Protein 2J73 (pdb70)

Structure (mmCIF, N/CA/C/O backbone):
data_2J73
#
_entry.id   2J73
#
_cell.length_a   106.528
_cell.length_b   37.037
_cell.length_c   54.910
_cell.angle_alpha   90.00
_cell.angle_beta   112.01
_cell.angle_gamma   90.00
#
_symmetry.space_group_name_H-M   'C 1 2 1'
#
loop_
_entity.id
_entity.type
_entity.pdbx_description
1 polymer PULLULANASE
2 branched alpha-D-glucopyranose-(1-6)-alpha-D-glucopyranose-(1-4)-alpha-D-glucopyranose-(1-4)-alpha-D-glucopyranose
3 branched alpha-D-glucopyranose-(1-4)-alpha-D-glucopyranose-(1-4)-alpha-D-glucopyranose
4 water water
#
loop_
_atom_site.group_PDB
_atom_site.id
_atom_site.type_symbol
_atom_site.label_atom_id
_atom_site.label_alt_id
_atom_site.label_comp_id
_atom_site.label_asym_id
_atom_site.label_entity_id
_atom_site.label_seq_id
_atom_site.pdbx_PDB_ins_code
_atom_site.Cartn_x
_atom_site.Cartn_y
_atom_site.Cartn_z
_atom_site.occupancy
_atom_site.B_iso_or_equiv
_atom_site.auth_seq_id
_atom_site.auth_comp_id
_atom_site.auth_asym_id
_atom_site.auth_atom_id
_atom_site.pdbx_PDB_model_num
ATOM 1 N N . PHE A 1 1 ? 17.608 2.084 10.232 1.00 25.59 5 PHE A N 1
ATOM 2 C CA . PHE A 1 1 ? 17.287 1.508 8.915 1.00 25.42 5 PHE A CA 1
ATOM 3 C C . PHE A 1 1 ? 17.880 2.154 7.667 1.00 24.21 5 PHE A C 1
ATOM 4 O O . PHE A 1 1 ? 17.760 1.592 6.585 1.00 24.89 5 PHE A O 1
ATOM 12 N N . THR A 1 2 ? 18.509 3.316 7.801 1.00 23.37 6 THR A N 1
ATOM 13 C CA . THR A 1 2 ? 19.021 4.067 6.643 1.00 23.64 6 THR A CA 1
ATOM 14 C C . THR A 1 2 ? 20.448 4.545 6.811 1.00 22.42 6 THR A C 1
ATOM 15 O O . THR A 1 2 ? 20.912 5.369 6.071 1.00 22.99 6 THR A O 1
ATOM 19 N N . GLU A 1 3 ? 21.148 4.039 7.802 1.00 21.08 7 GLU A N 1
ATOM 20 C CA . GLU A 1 3 ? 22.532 4.426 8.016 1.00 21.20 7 GLU A CA 1
ATOM 21 C C . GLU A 1 3 ? 23.315 3.292 8.688 1.00 18.88 7 GLU A C 1
ATOM 22 O O . GLU A 1 3 ? 22.763 2.471 9.441 1.00 19.90 7 GLU A O 1
ATOM 28 N N . THR A 1 4 ? 24.598 3.254 8.337 1.00 18.30 8 THR A N 1
ATOM 29 C CA . THR A 1 4 ? 25.565 2.299 8.838 1.00 17.35 8 THR A CA 1
ATOM 30 C C . THR A 1 4 ? 26.776 3.050 9.299 1.00 17.22 8 THR A C 1
ATOM 31 O O . THR A 1 4 ? 27.280 3.932 8.612 1.00 19.02 8 THR A O 1
ATOM 35 N N . THR A 1 5 ? 27.259 2.716 10.482 1.00 16.33 9 THR A N 1
ATOM 36 C CA . THR A 1 5 ? 28.499 3.282 10.971 1.00 16.96 9 THR A CA 1
ATOM 37 C C . THR A 1 5 ? 29.489 2.171 11.309 1.00 16.79 9 THR A C 1
ATOM 38 O O . THR A 1 5 ? 29.157 1.228 12.037 1.00 17.08 9 THR A O 1
ATOM 42 N N . ILE A 1 6 ? 30.699 2.283 10.786 1.00 16.04 10 ILE A N 1
ATOM 43 C CA . ILE A 1 6 ? 31.763 1.341 11.040 1.00 16.11 10 ILE A CA 1
ATOM 44 C C . ILE A 1 6 ? 32.908 2.076 11.676 1.00 15.12 10 ILE A C 1
ATOM 45 O O . ILE A 1 6 ? 33.359 3.085 11.161 1.00 15.95 10 ILE A O 1
ATOM 50 N N . VAL A 1 7 ? 33.355 1.610 12.828 1.00 14.97 11 VAL A N 1
ATOM 51 C CA . VAL A 1 7 ? 34.549 2.115 13.463 1.00 14.11 11 VAL A CA 1
ATOM 52 C C . VAL A 1 7 ? 35.728 1.183 13.127 1.00 14.93 11 VAL A C 1
ATOM 53 O O . VAL A 1 7 ? 35.703 -0.004 13.399 1.00 14.15 11 VAL A O 1
ATOM 57 N N . VAL A 1 8 ? 36.735 1.726 12.475 1.00 12.43 12 VAL A N 1
ATOM 58 C CA . VAL A 1 8 ? 37.922 0.972 12.080 1.00 13.32 12 VAL A CA 1
ATOM 59 C C . VAL A 1 8 ? 39.115 1.463 12.842 1.00 12.67 12 VAL A C 1
ATOM 60 O O . VAL A 1 8 ? 39.434 2.652 12.812 1.00 14.00 12 VAL A O 1
ATOM 64 N N . HIS A 1 9 ? 39.805 0.544 13.499 1.00 12.03 13 HIS A N 1
ATOM 65 C CA . HIS A 1 9 ? 41.064 0.780 14.204 1.00 11.89 13 HIS A CA 1
ATOM 66 C C . HIS A 1 9 ? 42.199 0.218 13.400 1.00 12.66 13 HIS A C 1
ATOM 67 O O . HIS A 1 9 ? 42.076 -0.890 12.846 1.00 13.04 13 HIS A O 1
ATOM 74 N N . TYR A 1 10 ? 43.291 0.960 13.297 1.00 13.01 14 TYR A N 1
ATOM 75 C CA . TYR A 1 10 ? 44.415 0.553 12.430 1.00 12.12 14 TYR A CA 1
ATOM 76 C C . TYR A 1 10 ? 45.728 0.774 13.182 1.00 12.70 14 TYR A C 1
ATOM 77 O O . TYR A 1 10 ? 46.002 1.875 13.607 1.00 13.43 14 TYR A O 1
ATOM 86 N N . HIS A 1 11 ? 46.554 -0.256 13.224 1.00 12.16 15 HIS A N 1
ATOM 87 C CA . HIS A 1 11 ? 47.875 -0.189 13.858 1.00 12.06 15 HIS A CA 1
ATOM 88 C C . HIS A 1 11 ? 48.991 -0.522 12.891 1.00 12.25 15 HIS A C 1
ATOM 89 O O . HIS A 1 11 ? 48.961 -1.575 12.260 1.00 12.95 15 HIS A O 1
ATOM 96 N N . ARG A 1 12 ? 49.977 0.354 12.804 1.00 12.94 16 ARG A N 1
ATOM 97 C CA . ARG A 1 12 ? 51.202 0.177 12.048 1.00 11.90 16 ARG A CA 1
ATOM 98 C C . ARG A 1 12 ? 52.358 0.047 13.009 1.00 12.41 16 ARG A C 1
ATOM 99 O O . ARG A 1 12 ? 52.428 0.798 14.006 1.00 13.39 16 ARG A O 1
ATOM 107 N N . TYR A 1 13 ? 53.328 -0.800 12.668 1.00 11.84 17 TYR A N 1
ATOM 108 C CA . TYR A 1 13 ? 54.457 -1.038 13.571 1.00 12.94 17 TYR A CA 1
ATOM 109 C C . TYR A 1 13 ? 55.331 0.189 13.803 1.00 12.60 17 TYR A C 1
ATOM 110 O O . TYR A 1 13 ? 55.869 0.364 14.895 1.00 13.91 17 TYR A O 1
ATOM 119 N N . ASP A 1 14 ? 55.453 1.040 12.780 1.00 12.63 18 ASP A N 1
ATOM 120 C CA . ASP A 1 14 ? 56.287 2.231 12.900 1.00 13.97 18 ASP A CA 1
ATOM 121 C C . ASP A 1 14 ? 55.564 3.425 13.500 1.00 11.79 18 ASP A C 1
ATOM 122 O O . ASP A 1 14 ? 56.157 4.443 13.798 1.00 13.94 18 ASP A O 1
ATOM 127 N N . GLY A 1 15 ? 54.262 3.305 13.685 1.00 11.99 19 GLY A N 1
ATOM 128 C CA . GLY A 1 15 ? 53.439 4.388 14.192 1.00 12.61 19 GLY A CA 1
ATOM 129 C C . GLY A 1 15 ? 53.169 5.556 13.271 1.00 12.42 19 GLY A C 1
ATOM 130 O O . GLY A 1 15 ? 52.586 6.565 13.705 1.00 13.76 19 GLY A O 1
ATOM 131 N N . LYS A 1 16 ? 53.575 5.459 12.020 1.00 13.38 20 LYS A N 1
ATOM 132 C CA . LYS A 1 16 ? 53.490 6.566 11.080 1.00 12.80 20 LYS A CA 1
ATOM 133 C C . LYS A 1 16 ? 52.277 6.362 10.166 1.00 13.23 20 LYS A C 1
ATOM 134 O O . LYS A 1 16 ? 52.263 5.510 9.307 1.00 14.89 20 LYS A O 1
ATOM 140 N N . TYR A 1 17 ? 51.259 7.173 10.397 1.00 13.14 21 TYR A N 1
ATOM 141 C CA . TYR A 1 17 ? 49.990 7.010 9.717 1.00 14.30 21 TYR A CA 1
ATOM 142 C C . TYR A 1 17 ? 49.699 8.012 8.605 1.00 13.05 21 TYR A C 1
ATOM 143 O O . TYR A 1 17 ? 48.728 7.840 7.897 1.00 14.60 21 TYR A O 1
ATOM 152 N N . ASP A 1 18 ? 50.560 9.017 8.387 1.00 14.95 22 ASP A N 1
ATOM 153 C CA . ASP A 1 18 ? 50.275 10.044 7.403 0.50 12.23 22 ASP A CA 1
ATOM 154 C C . ASP A 1 18 ? 50.005 9.418 6.009 1.00 13.91 22 ASP A C 1
ATOM 155 O O . ASP A 1 18 ? 50.766 8.569 5.500 1.00 16.87 22 ASP A O 1
ATOM 160 N N . GLY A 1 19 ? 48.862 9.829 5.463 1.00 14.50 23 GLY A N 1
ATOM 161 C CA . GLY A 1 19 ? 48.409 9.424 4.161 1.00 15.37 23 GLY A CA 1
ATOM 162 C C . GLY A 1 19 ? 47.564 8.183 4.109 1.00 15.10 23 GLY A C 1
ATOM 163 O O . GLY A 1 19 ? 46.890 7.965 3.155 1.00 16.14 23 GLY A O 1
ATOM 164 N N . TRP A 1 20 ? 47.652 7.327 5.115 1.00 13.64 24 TRP A N 1
ATOM 165 C CA . TRP A 1 20 ? 46.884 6.093 5.081 1.00 13.73 24 TRP A CA 1
ATOM 166 C C . TRP A 1 20 ? 45.422 6.419 5.240 1.00 13.26 24 TRP A C 1
ATOM 167 O O . TRP A 1 20 ? 45.030 7.281 6.001 1.00 14.10 24 TRP A O 1
ATOM 178 N N . ASN A 1 21 ? 44.605 5.705 4.489 1.00 13.33 25 ASN A N 1
ATOM 179 C CA . ASN A 1 21 ? 43.161 5.929 4.472 1.00 13.55 25 ASN A CA 1
ATOM 180 C C . ASN A 1 21 ? 42.469 4.623 4.046 1.00 13.19 25 ASN A C 1
ATOM 181 O O . ASN A 1 21 ? 43.140 3.626 3.740 1.00 13.64 25 ASN A O 1
ATOM 186 N N . LEU A 1 22 ? 41.140 4.617 4.081 1.00 12.91 26 LEU A N 1
ATOM 187 C CA . LEU A 1 22 ? 40.359 3.383 3.894 1.00 13.04 26 LEU A CA 1
ATOM 188 C C . LEU A 1 22 ? 39.475 3.502 2.672 1.00 13.56 26 LEU A C 1
ATOM 189 O O . LEU A 1 22 ? 38.696 4.469 2.555 1.00 14.81 26 LEU A O 1
ATOM 194 N N . TRP A 1 23 ? 39.634 2.556 1.751 1.00 13.73 27 TRP A N 1
ATOM 195 C CA . TRP A 1 23 ? 38.762 2.440 0.582 1.00 13.53 27 TRP A CA 1
ATOM 196 C C . TRP A 1 23 ? 37.693 1.395 0.951 1.00 13.08 27 TRP A C 1
ATOM 197 O O . TRP A 1 23 ? 38.014 0.211 1.152 1.00 14.23 27 TRP A O 1
ATOM 208 N N . ILE A 1 24 ? 36.437 1.834 1.023 1.00 13.91 28 ILE A N 1
ATOM 209 C CA . ILE A 1 24 ? 35.314 1.024 1.483 1.00 13.80 28 ILE A CA 1
ATOM 210 C C . ILE A 1 24 ? 34.195 1.066 0.502 1.00 13.79 28 ILE A C 1
ATOM 211 O O . ILE A 1 24 ? 33.846 2.124 0.009 1.00 14.77 28 ILE A O 1
ATOM 216 N N . TRP A 1 25 ? 33.647 -0.091 0.156 1.00 13.78 29 TRP A N 1
ATOM 217 C CA . TRP A 1 25 ? 32.552 -0.156 -0.806 1.00 14.57 29 TRP A CA 1
ATOM 218 C C . TRP A 1 25 ? 31.409 -1.028 -0.276 1.00 14.82 29 TRP A C 1
ATOM 219 O O . TRP A 1 25 ? 31.615 -2.066 0.319 1.00 15.58 29 TRP A O 1
ATOM 230 N N . PRO A 1 26 ? 30.170 -0.609 -0.525 1.00 15.28 30 PRO A N 1
ATOM 231 C CA . PRO A 1 26 ? 29.033 -1.469 -0.233 1.00 15.15 30 PRO A CA 1
ATOM 232 C C . PRO A 1 26 ? 29.074 -2.753 -1.017 1.00 14.39 30 PRO A C 1
ATOM 233 O O . PRO A 1 26 ? 29.308 -2.706 -2.223 1.00 15.08 30 PRO A O 1
ATOM 237 N N . VAL A 1 27 ? 28.801 -3.890 -0.368 1.00 15.00 31 VAL A N 1
ATOM 238 C CA . VAL A 1 27 ? 28.699 -5.197 -1.025 1.00 15.05 31 VAL A CA 1
ATOM 239 C C . VAL A 1 27 ? 27.222 -5.607 -0.903 1.00 16.62 31 VAL A C 1
ATOM 240 O O . VAL A 1 27 ? 26.634 -6.071 -1.870 1.00 18.03 31 VAL A O 1
ATOM 244 N N . GLU A 1 28 ? 26.661 -5.616 0.315 1.00 16.38 32 GLU A N 1
ATOM 245 C CA . GLU A 1 28 ? 25.383 -6.291 0.589 1.00 17.51 32 GLU A CA 1
ATOM 246 C C . GLU A 1 28 ? 24.593 -5.339 1.490 1.00 17.30 32 GLU A C 1
ATOM 247 O O . GLU A 1 28 ? 25.157 -4.827 2.463 1.00 16.87 32 GLU A O 1
ATOM 253 N N . PRO A 1 29 ? 23.275 -5.168 1.272 1.00 17.54 33 PRO A N 1
ATOM 254 C CA . PRO A 1 29 ? 22.485 -5.889 0.261 1.00 18.74 33 PRO A CA 1
ATOM 255 C C . PRO A 1 29 ? 22.574 -5.329 -1.147 1.00 19.76 33 PRO A C 1
ATOM 256 O O . PRO A 1 29 ? 22.198 -6.018 -2.075 1.00 21.21 33 PRO A O 1
ATOM 260 N N . VAL A 1 30 ? 23.148 -4.140 -1.324 1.00 20.76 34 VAL A N 1
ATOM 261 C CA . VAL A 1 30 ? 23.251 -3.476 -2.627 1.00 22.55 34 VAL A CA 1
ATOM 262 C C . VAL A 1 30 ? 24.679 -3.014 -2.805 1.00 22.22 34 VAL A C 1
ATOM 263 O O . VAL A 1 30 ? 25.181 -2.278 -1.985 1.00 24.31 34 VAL A O 1
ATOM 267 N N . SER A 1 31 ? 25.337 -3.506 -3.849 1.00 21.05 35 SER A N 1
ATOM 268 C CA . SER A 1 31 ? 26.745 -3.216 -4.106 1.00 21.76 35 SER A CA 1
ATOM 269 C C . SER A 1 31 ? 26.906 -1.888 -4.851 1.00 21.16 35 SER A C 1
ATOM 270 O O . SER A 1 31 ? 26.051 -1.460 -5.637 1.00 22.05 35 SER A O 1
ATOM 273 N N . GLN A 1 32 ? 28.007 -1.208 -4.556 1.00 19.69 36 GLN A N 1
ATOM 274 C CA . GLN A 1 32 ? 28.298 0.082 -5.135 1.00 20.16 36 GLN A CA 1
ATOM 275 C C . GLN A 1 32 ? 29.800 0.171 -5.268 1.00 20.52 36 GLN A C 1
ATOM 276 O O . GLN A 1 32 ? 30.524 -0.546 -4.593 1.00 19.87 36 GLN A O 1
ATOM 282 N N . GLU A 1 33 ? 30.277 1.054 -6.134 1.00 21.34 37 GLU A N 1
ATOM 283 C CA . GLU A 1 33 ? 31.698 1.425 -6.132 1.00 22.32 37 GLU A CA 1
ATOM 284 C C . GLU A 1 33 ? 32.041 2.063 -4.779 1.00 21.85 37 GLU A C 1
ATOM 285 O O . GLU A 1 33 ? 31.170 2.592 -4.067 1.00 21.07 37 GLU A O 1
ATOM 291 N N . GLY A 1 34 ? 33.327 2.027 -4.465 1.00 20.07 38 GLY A N 1
ATOM 292 C CA . GLY A 1 34 ? 33.865 2.482 -3.203 1.00 19.52 38 GLY A CA 1
ATOM 293 C C . GLY A 1 34 ? 34.162 3.958 -3.206 1.00 18.69 38 GLY A C 1
ATOM 294 O O . GLY A 1 34 ? 34.002 4.667 -4.241 1.00 19.08 38 GLY A O 1
ATOM 295 N N . LYS A 1 35 ? 34.542 4.423 -2.024 1.00 18.19 39 LYS A N 1
ATOM 296 C CA . LYS A 1 35 ? 34.983 5.783 -1.765 1.00 18.70 39 LYS A CA 1
ATOM 297 C C . LYS A 1 35 ? 36.115 5.711 -0.712 1.00 17.33 39 LYS A C 1
ATOM 298 O O . LYS A 1 35 ? 36.252 4.733 0.024 1.00 17.37 39 LYS A O 1
ATOM 304 N N . ALA A 1 36 ? 36.866 6.797 -0.564 1.00 16.53 40 ALA A N 1
ATOM 305 C CA . ALA A 1 36 ? 37.907 6.905 0.449 1.00 16.13 40 ALA A CA 1
ATOM 306 C C . ALA A 1 36 ? 37.376 7.616 1.698 1.00 15.59 40 ALA A C 1
ATOM 307 O O . ALA A 1 36 ? 36.618 8.610 1.641 1.00 17.27 40 ALA A O 1
ATOM 309 N N . TYR A 1 37 ? 37.806 7.082 2.838 1.00 16.13 41 TYR A N 1
ATOM 310 C CA . TYR A 1 37 ? 37.479 7.566 4.149 1.00 15.86 41 TYR A CA 1
ATOM 311 C C . TYR A 1 37 ? 38.729 7.789 4.959 1.00 17.02 41 TYR A C 1
ATOM 312 O O . TYR A 1 37 ? 39.668 7.005 4.917 1.00 15.68 41 TYR A O 1
ATOM 321 N N . GLN A 1 38 ? 38.759 8.908 5.683 1.00 16.97 42 GLN A N 1
ATOM 322 C CA . GLN A 1 38 ? 39.935 9.296 6.438 1.00 16.68 42 GLN A CA 1
ATOM 323 C C . GLN A 1 38 ? 39.815 8.907 7.900 1.00 16.80 42 GLN A C 1
ATOM 324 O O . GLN A 1 38 ? 38.725 8.847 8.465 1.00 18.04 42 GLN A O 1
ATOM 330 N N . PHE A 1 39 ? 40.970 8.686 8.528 1.00 16.81 43 PHE A N 1
ATOM 331 C CA . PHE A 1 39 ? 41.038 8.570 9.965 1.00 17.49 43 PHE A CA 1
ATOM 332 C C . PHE A 1 39 ? 40.717 9.900 10.616 1.00 18.58 43 PHE A C 1
ATOM 333 O O . PHE A 1 39 ? 41.123 10.963 10.080 1.00 20.28 43 PHE A O 1
ATOM 341 N N . THR A 1 40 ? 39.951 9.807 11.691 1.00 18.77 44 THR A N 1
ATOM 342 C CA . THR A 1 40 ? 39.308 10.902 12.427 1.00 21.81 44 THR A CA 1
ATOM 343 C C . THR A 1 40 ? 39.861 11.016 13.865 1.00 20.57 44 THR A C 1
ATOM 344 O O . THR A 1 40 ? 39.661 12.022 14.516 1.00 22.96 44 THR A O 1
ATOM 348 N N . GLY A 1 41 ? 40.556 10.014 14.371 1.00 20.54 45 GLY A N 1
ATOM 349 C CA . GLY A 1 41 ? 40.917 9.964 15.774 1.00 20.24 45 GLY A CA 1
ATOM 350 C C . GLY A 1 41 ? 42.077 9.035 15.999 1.00 20.79 45 GLY A C 1
ATOM 351 O O . GLY A 1 41 ? 42.635 8.499 15.068 1.00 19.32 45 GLY A O 1
ATOM 352 N N . GLU A 1 42 ? 42.400 8.831 17.267 1.00 21.28 46 GLU A N 1
ATOM 353 C CA A GLU A 1 42 ? 43.568 8.072 17.691 0.50 22.18 46 GLU A CA 1
ATOM 354 C CA B GLU A 1 42 ? 43.520 7.997 17.635 0.50 22.12 46 GLU A CA 1
ATOM 355 C C . GLU A 1 42 ? 43.241 7.426 19.036 1.00 21.96 46 GLU A C 1
ATOM 356 O O . GLU A 1 42 ? 42.396 7.940 19.822 1.00 24.53 46 GLU A O 1
ATOM 367 N N . ASP A 1 43 ? 43.871 6.312 19.326 1.00 19.76 47 ASP A N 1
ATOM 368 C CA . ASP A 1 43 ? 43.794 5.717 20.653 1.00 18.70 47 ASP A CA 1
ATOM 369 C C . ASP A 1 43 ? 45.096 4.969 20.870 1.00 18.82 47 ASP A C 1
ATOM 370 O O . ASP A 1 43 ? 46.028 5.122 20.093 1.00 19.62 47 ASP A O 1
ATOM 375 N N . ASP A 1 44 ? 45.192 4.151 21.909 1.00 17.53 48 ASP A N 1
ATOM 376 C CA . ASP A 1 44 ? 46.446 3.510 22.175 1.00 19.68 48 ASP A CA 1
ATOM 377 C C . ASP A 1 44 ? 46.866 2.442 21.163 1.00 18.30 48 ASP A C 1
ATOM 378 O O . ASP A 1 44 ? 48.019 2.032 21.118 1.00 19.48 48 ASP A O 1
ATOM 383 N N . PHE A 1 45 ? 45.933 2.012 20.337 1.00 17.13 49 PHE A N 1
ATOM 384 C CA . PHE A 1 45 ? 46.216 1.026 19.288 1.00 16.41 49 PHE A CA 1
ATOM 385 C C . PHE A 1 45 ? 46.667 1.632 17.988 1.00 16.02 49 PHE A C 1
ATOM 386 O O . PHE A 1 45 ? 47.382 0.984 17.237 1.00 15.59 49 PHE A O 1
ATOM 394 N N . GLY A 1 46 ? 46.285 2.866 17.739 1.00 16.00 50 GLY A N 1
ATOM 395 C CA . GLY A 1 46 ? 46.623 3.527 16.491 1.00 15.80 50 GLY A CA 1
ATOM 396 C C . GLY A 1 46 ? 45.550 4.455 16.043 1.00 16.47 50 GLY A C 1
ATOM 397 O O . GLY A 1 46 ? 44.925 5.092 16.859 1.00 18.29 50 GLY A O 1
ATOM 398 N N . LYS A 1 47 ? 45.292 4.536 14.763 1.00 14.35 51 LYS A N 1
ATOM 399 C CA . LYS A 1 47 ? 44.313 5.518 14.301 1.00 15.39 51 LYS A CA 1
ATOM 400 C C . LYS A 1 47 ? 42.922 4.916 14.322 1.00 14.21 51 LYS A C 1
ATOM 401 O O . LYS A 1 47 ? 42.767 3.693 14.337 1.00 13.70 51 LYS A O 1
ATOM 407 N N . VAL A 1 48 ? 41.920 5.780 14.337 1.00 15.58 52 VAL A N 1
ATOM 408 C CA . VAL A 1 48 ? 40.520 5.411 14.345 1.00 15.48 52 VAL A CA 1
ATOM 409 C C . VAL A 1 48 ? 39.819 6.157 13.222 1.00 14.90 52 VAL A C 1
ATOM 410 O O . VAL A 1 48 ? 40.058 7.312 13.047 1.00 15.49 52 VAL A O 1
ATOM 414 N N . ALA A 1 49 ? 38.994 5.459 12.453 1.00 13.91 53 ALA A N 1
ATOM 415 C CA . ALA A 1 49 ? 38.120 6.058 11.472 1.00 14.26 53 ALA A CA 1
ATOM 416 C C . ALA A 1 49 ? 36.670 5.715 11.902 1.00 15.96 53 ALA A C 1
ATOM 417 O O . ALA A 1 49 ? 36.329 4.597 12.189 1.00 16.10 53 ALA A O 1
ATOM 419 N N . VAL A 1 50 ? 35.832 6.717 11.968 1.00 15.68 54 VAL A N 1
ATOM 420 C CA . VAL A 1 50 ? 34.382 6.559 12.068 1.00 16.47 54 VAL A CA 1
ATOM 421 C C . VAL A 1 50 ? 33.799 6.790 10.682 1.00 16.22 54 VAL A C 1
ATOM 422 O O . VAL A 1 50 ? 33.858 7.904 10.130 1.00 19.69 54 VAL A O 1
ATOM 426 N N . VAL A 1 51 ? 33.289 5.731 10.069 1.00 15.66 55 VAL A N 1
ATOM 427 C CA . VAL A 1 51 ? 32.837 5.730 8.695 1.00 16.52 55 VAL A CA 1
ATOM 428 C C . VAL A 1 51 ? 31.322 5.646 8.686 1.00 16.92 55 VAL A C 1
ATOM 429 O O . VAL A 1 51 ? 30.765 4.697 9.192 1.00 16.78 55 VAL A O 1
ATOM 433 N N . LYS A 1 52 ? 30.657 6.605 8.081 1.00 17.23 56 LYS A N 1
ATOM 434 C CA . LYS A 1 52 ? 29.212 6.638 8.078 1.00 19.51 56 LYS A CA 1
ATOM 435 C C . LYS A 1 52 ? 28.766 6.501 6.633 1.00 17.51 56 LYS A C 1
ATOM 436 O O . LYS A 1 52 ? 29.239 7.255 5.734 1.00 19.28 56 LYS A O 1
ATOM 442 N N . LEU A 1 53 ? 27.852 5.561 6.381 1.00 18.39 57 LEU A N 1
ATOM 443 C CA . LEU A 1 53 ? 27.325 5.310 5.057 1.00 18.06 57 LEU A CA 1
ATOM 444 C C . LEU A 1 53 ? 25.821 5.444 5.097 1.00 19.23 57 LEU A C 1
ATOM 445 O O . LEU A 1 53 ? 25.214 4.916 5.971 1.00 18.43 57 LEU A O 1
ATOM 450 N N . PRO A 1 54 ? 25.218 6.172 4.158 1.00 19.78 58 PRO A N 1
ATOM 451 C CA . PRO A 1 54 ? 23.792 6.482 4.212 1.00 21.09 58 PRO A CA 1
ATOM 452 C C . PRO A 1 54 ? 22.859 5.352 3.676 1.00 21.84 58 PRO A C 1
ATOM 453 O O . PRO A 1 54 ? 21.925 5.621 2.896 1.00 23.70 58 PRO A O 1
ATOM 457 N N . MET A 1 55 ? 23.151 4.100 4.058 1.00 21.36 59 MET A N 1
ATOM 458 C CA A MET A 1 55 ? 22.286 2.950 3.761 0.50 21.61 59 MET A CA 1
ATOM 459 C CA B MET A 1 55 ? 22.392 2.893 3.689 0.50 21.95 59 MET A CA 1
ATOM 460 C C . MET A 1 55 ? 22.463 1.931 4.865 1.00 20.98 59 MET A C 1
ATOM 461 O O . MET A 1 55 ? 23.397 2.012 5.673 1.00 20.20 59 MET A O 1
ATOM 470 N N . ASP A 1 56 ? 21.565 0.961 4.901 1.00 21.04 60 ASP A N 1
ATOM 471 C CA . ASP A 1 56 ? 21.633 -0.104 5.909 1.00 21.69 60 ASP A CA 1
ATOM 472 C C . ASP A 1 56 ? 22.382 -1.263 5.253 1.00 21.63 60 ASP A C 1
ATOM 473 O O . ASP A 1 56 ? 21.811 -1.956 4.386 1.00 24.55 60 ASP A O 1
ATOM 478 N N . LEU A 1 57 ? 23.634 -1.474 5.673 1.00 18.07 61 LEU A N 1
ATOM 479 C CA . LEU A 1 57 ? 24.537 -2.421 5.006 1.00 17.22 61 LEU A CA 1
ATOM 480 C C . LEU A 1 57 ? 24.822 -3.602 5.940 1.00 15.66 61 LEU A C 1
ATOM 481 O O . LEU A 1 57 ? 25.017 -3.380 7.122 1.00 17.92 61 LEU A O 1
ATOM 486 N N . THR A 1 58 ? 24.899 -4.799 5.377 1.00 15.50 62 THR A N 1
ATOM 487 C CA . THR A 1 58 ? 25.314 -5.989 6.080 1.00 16.24 62 THR A CA 1
ATOM 488 C C . THR A 1 58 ? 26.758 -6.425 5.734 1.00 15.54 62 THR A C 1
ATOM 489 O O . THR A 1 58 ? 27.348 -7.215 6.501 1.00 16.10 62 THR A O 1
ATOM 493 N N . LYS A 1 59 ? 27.318 -5.926 4.614 1.00 15.40 63 LYS A N 1
ATOM 494 C CA . LYS A 1 59 ? 28.679 -6.255 4.230 1.00 14.41 63 LYS A CA 1
ATOM 495 C C . LYS A 1 59 ? 29.257 -5.133 3.422 1.00 13.61 63 LYS A C 1
ATOM 496 O O . LYS A 1 59 ? 28.612 -4.640 2.488 1.00 13.63 63 LYS A O 1
ATOM 502 N N . VAL A 1 60 ? 30.506 -4.788 3.742 1.00 11.69 64 VAL A N 1
ATOM 503 C CA . VAL A 1 60 ? 31.284 -3.886 2.907 1.00 12.97 64 VAL A CA 1
ATOM 504 C C . VAL A 1 60 ? 32.644 -4.508 2.585 1.00 12.77 64 VAL A C 1
ATOM 505 O O . VAL A 1 60 ? 33.104 -5.407 3.323 1.00 13.41 64 VAL A O 1
ATOM 509 N N . GLY A 1 61 ? 33.255 -4.083 1.499 1.00 13.10 65 GLY A N 1
ATOM 510 C CA . GLY A 1 61 ?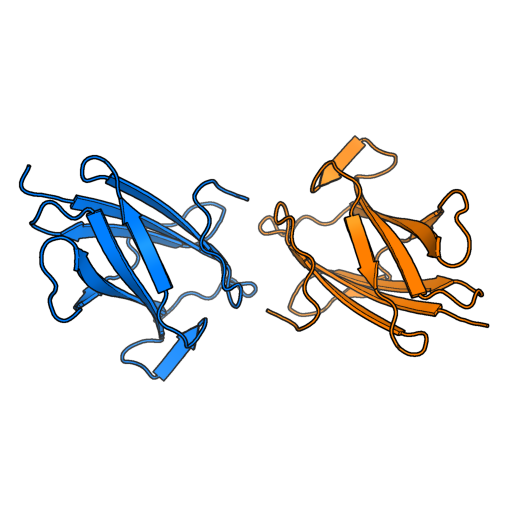 34.655 -4.326 1.229 1.00 13.47 65 GLY A CA 1
ATOM 511 C C . GLY A 1 61 ? 35.490 -3.215 1.819 1.00 12.95 65 GLY A C 1
ATOM 512 O O . GLY A 1 61 ? 35.034 -2.091 1.961 1.00 13.50 65 GLY A O 1
ATOM 513 N N . ILE A 1 62 ? 36.744 -3.533 2.113 1.00 13.18 66 ILE A N 1
ATOM 514 C CA . ILE A 1 62 ? 37.694 -2.560 2.636 1.00 11.77 66 ILE A CA 1
ATOM 515 C C . ILE A 1 62 ? 39.093 -2.904 2.135 1.00 12.51 66 ILE A C 1
ATOM 516 O O . ILE A 1 62 ? 39.518 -4.070 2.090 1.00 13.34 66 ILE A O 1
ATOM 521 N N . ILE A 1 63 ? 39.813 -1.860 1.754 1.00 13.27 67 ILE A N 1
ATOM 522 C CA . ILE A 1 63 ? 41.252 -1.939 1.534 1.00 13.32 67 ILE A CA 1
ATOM 523 C C . ILE A 1 63 ? 41.881 -0.764 2.231 1.00 12.55 67 ILE A C 1
ATOM 524 O O . ILE A 1 63 ? 41.377 0.375 2.179 1.00 14.35 67 ILE A O 1
ATOM 529 N N . VAL A 1 64 ? 42.977 -1.029 2.915 1.00 11.90 68 VAL A N 1
ATOM 530 C CA . VAL A 1 64 ? 43.795 0.014 3.522 1.00 12.30 68 VAL A CA 1
ATOM 531 C C . VAL A 1 64 ? 44.850 0.462 2.514 1.00 12.20 68 VAL A C 1
ATOM 532 O O . VAL A 1 64 ? 45.630 -0.363 1.983 1.00 13.32 68 VAL A O 1
ATOM 536 N N . ARG A 1 65 ? 44.839 1.750 2.221 1.00 12.49 69 ARG A N 1
ATOM 537 C CA . ARG A 1 65 ? 45.628 2.269 1.094 1.00 13.69 69 ARG A CA 1
ATOM 538 C C . ARG A 1 65 ? 46.365 3.509 1.526 1.00 13.98 69 ARG A C 1
ATOM 539 O O . ARG A 1 65 ? 45.944 4.236 2.411 1.00 14.01 69 ARG A O 1
ATOM 547 N N . LEU A 1 66 ? 47.467 3.766 0.829 1.00 14.50 70 LEU A N 1
ATOM 548 C CA . LEU A 1 66 ? 48.288 4.963 1.061 1.00 14.34 70 LEU A CA 1
ATOM 549 C C . LEU A 1 66 ? 47.969 5.992 -0.018 1.00 15.42 70 LEU A C 1
ATOM 550 O O . LEU A 1 66 ? 48.160 5.734 -1.190 1.00 16.69 70 LEU A O 1
ATOM 555 N N . ASN A 1 67 ? 47.409 7.101 0.420 1.00 15.35 71 ASN A N 1
ATOM 556 C CA . ASN A 1 67 ? 46.947 8.201 -0.465 1.00 16.44 71 ASN A CA 1
ATOM 557 C C . ASN A 1 67 ? 46.096 7.571 -1.589 1.00 17.24 71 ASN A C 1
ATOM 558 O O . ASN A 1 67 ? 45.275 6.709 -1.290 1.00 18.39 71 ASN A O 1
ATOM 563 N N . GLU A 1 68 ? 46.266 7.992 -2.853 1.00 17.05 72 GLU A N 1
ATOM 564 C CA . GLU A 1 68 ? 45.453 7.490 -3.951 1.00 18.53 72 GLU A CA 1
ATOM 565 C C . GLU A 1 68 ? 46.074 6.310 -4.608 1.00 18.55 72 GLU A C 1
ATOM 566 O O . GLU A 1 68 ? 46.561 6.353 -5.755 1.00 20.71 72 GLU A O 1
ATOM 572 N N . TRP A 1 69 ? 46.059 5.199 -3.884 1.00 16.85 73 TRP A N 1
ATOM 573 C CA . TRP A 1 69 ? 46.625 3.951 -4.300 1.00 16.77 73 TRP A CA 1
ATOM 574 C C . TRP A 1 69 ? 48.128 3.958 -4.532 1.00 16.69 73 TRP A C 1
ATOM 575 O O . TRP A 1 69 ? 48.626 3.195 -5.354 1.00 18.91 73 TRP A O 1
ATOM 586 N N . GLN A 1 70 ? 48.866 4.724 -3.746 1.00 16.99 74 GLN A N 1
ATOM 587 C CA . GLN A 1 70 ? 50.331 4.592 -3.827 1.00 16.69 74 GLN A CA 1
ATOM 588 C C . GLN A 1 70 ? 50.816 3.210 -3.391 1.00 17.28 74 GLN A C 1
ATOM 589 O O . GLN A 1 70 ? 51.860 2.698 -3.870 1.00 19.08 74 GLN A O 1
ATOM 595 N N . ALA A 1 71 ? 50.080 2.633 -2.444 1.00 17.12 75 ALA A N 1
ATOM 596 C CA . ALA A 1 71 ? 50.338 1.320 -1.898 1.00 16.16 75 ALA A CA 1
ATOM 597 C C . ALA A 1 71 ? 49.092 0.790 -1.248 1.00 15.59 75 ALA A C 1
ATOM 598 O O . ALA A 1 71 ? 48.203 1.549 -0.908 1.00 16.22 75 ALA A O 1
ATOM 600 N N . LYS A 1 72 ? 49.061 -0.521 -1.075 1.00 16.44 76 LYS A N 1
ATOM 601 C CA . LYS A 1 72 ? 48.026 -1.188 -0.273 1.00 15.07 76 LYS A CA 1
ATOM 602 C C . LYS A 1 72 ? 48.732 -1.879 0.891 1.00 14.44 76 LYS A C 1
ATOM 603 O O . LYS A 1 72 ? 49.803 -2.474 0.728 1.00 16.57 76 LYS A O 1
ATOM 609 N N . ASP A 1 73 ? 48.059 -1.910 2.028 1.00 14.60 77 ASP A N 1
ATOM 610 C CA . ASP A 1 73 ? 48.508 -2.661 3.190 1.00 13.52 77 ASP A CA 1
ATOM 611 C C . ASP A 1 73 ? 47.577 -3.867 3.264 1.00 14.23 77 ASP A C 1
ATOM 612 O O . ASP A 1 73 ? 46.459 -3.756 3.759 1.00 13.43 77 ASP A O 1
ATOM 617 N N . VAL A 1 74 ? 48.064 -4.986 2.720 1.00 13.79 78 VAL A N 1
ATOM 618 C CA . VAL A 1 74 ? 47.328 -6.191 2.378 1.00 14.32 78 VAL A CA 1
ATOM 619 C C . VAL A 1 74 ? 46.609 -5.904 1.076 1.00 14.92 78 VAL A C 1
ATOM 620 O O . VAL A 1 74 ? 45.653 -5.154 1.010 1.00 15.05 78 VAL A O 1
ATOM 624 N N . ALA A 1 75 ? 47.059 -6.539 0.010 1.00 15.62 79 ALA A N 1
ATOM 625 C CA . ALA A 1 75 ? 46.627 -6.163 -1.331 1.00 16.32 79 ALA A CA 1
ATOM 626 C C . ALA A 1 75 ? 45.262 -6.760 -1.758 1.00 17.71 79 ALA A C 1
ATOM 627 O O . ALA A 1 75 ? 44.558 -6.157 -2.576 1.00 21.23 79 ALA A O 1
ATOM 629 N N . LYS A 1 76 ? 44.831 -7.833 -1.144 1.00 16.68 80 LYS A N 1
ATOM 630 C CA . LYS A 1 76 ? 43.582 -8.499 -1.550 1.00 17.18 80 LYS A CA 1
ATOM 631 C C . LYS A 1 76 ? 42.390 -7.780 -0.950 1.00 16.32 80 LYS A C 1
ATOM 632 O O . LYS A 1 76 ? 42.504 -7.160 0.071 1.00 15.21 80 LYS A O 1
ATOM 638 N N . ASP A 1 77 ? 41.246 -7.898 -1.586 1.00 14.93 81 ASP A N 1
ATOM 639 C CA . ASP A 1 77 ? 40.003 -7.376 -1.068 1.00 14.86 81 ASP A CA 1
ATOM 640 C C . ASP A 1 77 ? 39.705 -8.085 0.227 1.00 14.63 81 ASP A C 1
ATOM 641 O O . ASP A 1 77 ? 39.935 -9.288 0.353 1.00 15.71 81 ASP A O 1
ATOM 646 N N . ARG A 1 78 ? 39.236 -7.325 1.221 1.00 12.86 82 ARG A N 1
ATOM 647 C CA . ARG A 1 78 ? 38.750 -7.920 2.459 1.00 13.85 82 ARG A CA 1
ATOM 648 C C . ARG A 1 78 ? 37.379 -7.313 2.738 1.00 13.60 82 ARG A C 1
ATOM 649 O O . ARG A 1 78 ? 36.934 -6.355 2.082 1.00 14.05 82 ARG A O 1
ATOM 657 N N . PHE A 1 79 ? 36.694 -7.897 3.724 1.00 13.04 83 PHE A N 1
ATOM 658 C CA . PHE A 1 79 ? 35.303 -7.576 3.991 1.00 13.66 83 PHE A CA 1
ATOM 659 C C . PHE A 1 79 ? 35.010 -7.483 5.474 1.00 13.20 83 PHE A C 1
ATOM 660 O O . PHE A 1 79 ? 35.652 -8.157 6.308 1.00 15.02 83 PHE A O 1
ATOM 668 N N . ILE A 1 80 ? 34.003 -6.683 5.790 1.00 13.01 84 ILE A N 1
ATOM 669 C CA . ILE A 1 80 ? 33.472 -6.510 7.149 1.00 13.42 84 ILE A CA 1
ATOM 670 C C . ILE A 1 80 ? 31.990 -6.840 7.133 1.00 13.11 84 ILE A C 1
ATOM 671 O O . ILE A 1 80 ? 31.261 -6.345 6.278 1.00 14.38 84 ILE A O 1
ATOM 676 N N . GLU A 1 81 ? 31.574 -7.733 8.041 1.00 14.17 85 GLU A N 1
ATOM 677 C CA . GLU A 1 81 ? 30.184 -8.145 8.207 1.00 13.51 85 GLU A CA 1
ATOM 678 C C . GLU A 1 81 ? 29.604 -7.326 9.336 1.00 16.56 85 GLU A C 1
ATOM 679 O O . GLU A 1 81 ? 30.212 -7.267 10.409 1.00 18.43 85 GLU A O 1
ATOM 685 N N . ILE A 1 82 ? 28.395 -6.797 9.127 1.00 15.44 86 ILE A N 1
ATOM 686 C CA . ILE A 1 82 ? 27.797 -5.785 9.976 1.00 16.89 86 ILE A CA 1
ATOM 687 C C . ILE A 1 82 ? 26.390 -6.227 10.404 1.00 17.73 86 ILE A C 1
ATOM 688 O O . ILE A 1 82 ? 25.592 -6.594 9.548 1.00 18.44 86 ILE A O 1
ATOM 693 N N . LYS A 1 83 ? 26.108 -6.139 11.700 1.00 21.68 87 LYS A N 1
ATOM 694 C CA . LYS A 1 83 ? 24.781 -6.373 12.296 1.00 22.60 87 LYS A CA 1
ATOM 695 C C . LYS A 1 83 ? 24.181 -5.038 12.757 1.00 21.52 87 LYS A C 1
ATOM 696 O O . LYS A 1 83 ? 24.822 -4.257 13.425 1.00 19.69 87 LYS A O 1
ATOM 702 N N . ASP A 1 84 ? 22.932 -4.780 12.379 1.00 21.77 88 ASP A N 1
ATOM 703 C CA . ASP A 1 84 ? 22.195 -3.627 12.874 1.00 22.18 88 ASP A CA 1
ATOM 704 C C . ASP A 1 84 ? 22.872 -2.281 12.616 1.00 22.08 88 ASP A C 1
ATOM 705 O O . ASP A 1 84 ? 22.793 -1.334 13.429 1.00 22.63 88 ASP A O 1
ATOM 710 N N . GLY A 1 85 ? 23.545 -2.208 11.473 1.00 20.32 89 GLY A N 1
ATOM 711 C CA . GLY A 1 85 ? 24.037 -0.952 10.987 1.00 20.03 89 GLY A CA 1
ATOM 712 C C . GLY A 1 85 ? 25.233 -0.433 11.751 1.00 19.32 89 GLY A C 1
ATOM 713 O O . GLY A 1 85 ? 25.525 0.731 11.651 1.00 18.52 89 GLY A O 1
ATOM 714 N N . LYS A 1 86 ? 25.895 -1.278 12.545 1.00 18.64 90 LYS A N 1
ATOM 715 C CA . LYS A 1 86 ? 27.067 -0.860 13.312 1.00 18.91 90 LYS A CA 1
ATOM 716 C C . LYS A 1 86 ? 28.065 -1.995 13.354 1.00 17.84 90 LYS A C 1
ATOM 717 O O . LYS A 1 86 ? 27.703 -3.169 13.574 1.00 18.52 90 LYS A O 1
ATOM 723 N N . ALA A 1 87 ? 29.336 -1.669 13.147 1.00 16.52 91 ALA A N 1
ATOM 724 C CA . ALA A 1 87 ? 30.416 -2.608 13.393 1.00 14.70 91 ALA A CA 1
ATOM 725 C C . ALA A 1 87 ? 31.664 -1.892 13.876 1.00 14.40 91 ALA A C 1
ATOM 726 O O . ALA A 1 87 ? 31.861 -0.709 13.623 1.00 15.19 91 ALA A O 1
ATOM 728 N N . GLU A 1 88 ? 32.588 -2.662 14.441 1.00 14.07 92 GLU A N 1
ATOM 729 C CA . GLU A 1 88 ? 33.856 -2.135 14.915 1.00 13.05 92 GLU A CA 1
ATOM 730 C C . GLU A 1 88 ? 34.926 -3.193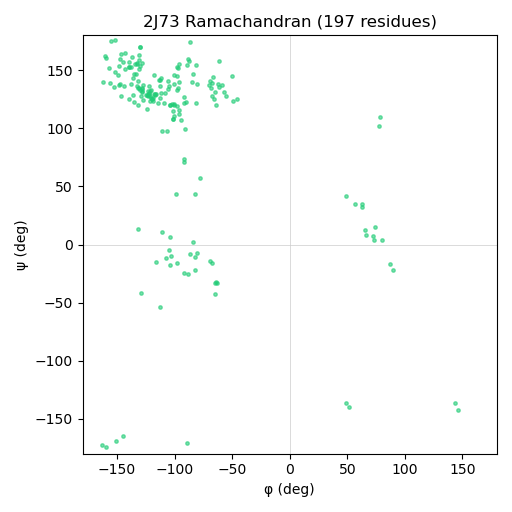 14.727 1.00 13.70 92 GLU A C 1
ATOM 731 O O . GLU A 1 88 ? 34.754 -4.320 15.189 1.00 15.03 92 GLU A O 1
ATOM 737 N N . VAL A 1 89 ? 36.028 -2.845 14.073 1.00 13.35 93 VAL A N 1
ATOM 738 C CA . VAL A 1 89 ? 37.058 -3.814 13.752 1.00 12.61 93 VAL A CA 1
ATOM 739 C C . VAL A 1 89 ? 38.418 -3.211 14.019 1.00 12.95 93 VAL A C 1
ATOM 740 O O . VAL A 1 89 ? 38.600 -1.985 14.144 1.00 12.40 93 VAL A O 1
ATOM 744 N N . TRP A 1 90 ? 39.374 -4.115 14.131 1.00 11.79 94 TRP A N 1
ATOM 745 C CA . TRP A 1 90 ? 40.783 -3.818 14.377 1.00 12.73 94 TRP A CA 1
ATOM 746 C C . TRP A 1 90 ? 41.594 -4.477 13.280 1.00 11.98 94 TRP A C 1
ATOM 747 O O . TRP A 1 90 ? 41.443 -5.688 12.968 1.00 12.54 94 TRP A O 1
ATOM 758 N N . ILE A 1 91 ? 42.445 -3.670 12.676 1.00 12.43 95 ILE A N 1
ATOM 759 C CA . ILE A 1 91 ? 43.276 -4.084 11.557 1.00 11.78 95 ILE A CA 1
ATOM 760 C C . ILE A 1 91 ? 44.735 -3.801 11.928 1.00 12.01 95 ILE A C 1
ATOM 761 O O . ILE A 1 91 ? 45.101 -2.716 12.356 1.00 12.48 95 ILE A O 1
ATOM 766 N N . LEU A 1 92 ? 45.550 -4.818 11.764 1.00 12.20 96 LEU A N 1
ATOM 767 C CA . LEU A 1 92 ? 46.989 -4.722 11.957 1.00 11.41 96 LEU A CA 1
ATOM 768 C C . LEU A 1 92 ? 47.709 -4.731 10.609 1.00 11.92 96 LEU A C 1
ATOM 769 O O . LEU A 1 92 ? 47.365 -5.484 9.703 1.00 11.44 96 LEU A O 1
ATOM 774 N N . GLN A 1 93 ? 48.737 -3.916 10.500 1.00 12.02 97 GLN A N 1
ATOM 775 C CA . GLN A 1 93 ? 49.587 -3.857 9.306 1.00 12.25 97 GLN A CA 1
ATOM 776 C C . GLN A 1 93 ? 50.050 -5.239 8.856 1.00 11.56 97 GLN A C 1
ATOM 777 O O . GLN A 1 93 ? 50.560 -6.026 9.646 1.00 12.60 97 GLN A O 1
ATOM 783 N N . GLY A 1 94 ? 49.745 -5.555 7.615 1.00 11.60 98 GLY A N 1
ATOM 784 C CA . GLY A 1 94 ? 50.235 -6.776 6.993 1.00 12.75 98 GLY A CA 1
ATOM 785 C C . GLY A 1 94 ? 49.594 -8.087 7.456 1.00 13.64 98 GLY A C 1
ATOM 786 O O . GLY A 1 94 ? 49.983 -9.193 6.998 1.00 14.16 98 GLY A O 1
ATOM 787 N N . VAL A 1 95 ? 48.596 -7.960 8.330 1.00 13.08 99 VAL A N 1
ATOM 788 C CA . VAL A 1 95 ? 47.837 -9.093 8.862 1.00 12.81 99 VAL A CA 1
ATOM 789 C C . VAL A 1 95 ? 46.518 -9.186 8.118 1.00 12.93 99 VAL A C 1
ATOM 790 O O . VAL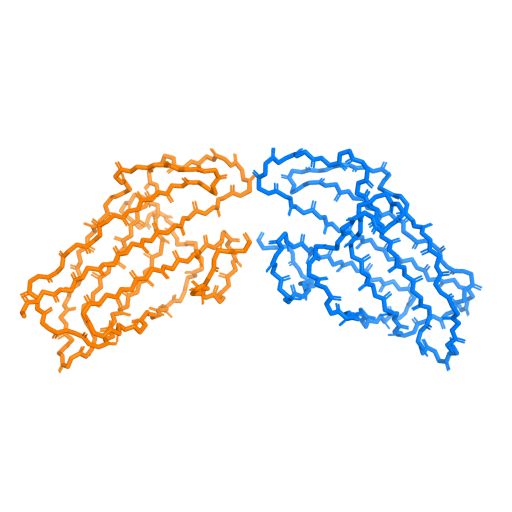 A 1 95 ? 45.724 -8.295 8.116 1.00 13.37 99 VAL A O 1
ATOM 794 N N . GLU A 1 96 ? 46.284 -10.324 7.480 1.00 13.71 100 GLU A N 1
ATOM 795 C CA A GLU A 1 96 ? 45.092 -10.489 6.642 0.50 14.24 100 GLU A CA 1
ATOM 796 C CA B GLU A 1 96 ? 45.089 -10.446 6.648 0.50 14.11 100 GLU A CA 1
ATOM 797 C C . GLU A 1 96 ? 43.794 -10.481 7.451 1.00 13.60 100 GLU A C 1
ATOM 798 O O . GLU A 1 96 ? 42.791 -9.849 7.069 1.00 14.32 100 GLU A O 1
ATOM 809 N N . GLU A 1 97 ? 43.791 -11.195 8.564 1.00 13.10 101 GLU A N 1
ATOM 810 C CA . GLU A 1 97 ? 42.565 -11.299 9.335 1.00 13.49 101 GLU A CA 1
ATOM 811 C C . GLU A 1 97 ? 42.130 -9.955 9.916 1.00 12.90 101 GLU A C 1
ATOM 812 O O . GLU A 1 97 ? 42.928 -9.213 10.462 1.00 13.37 101 GLU A O 1
ATOM 818 N N . ILE A 1 98 ? 40.862 -9.624 9.730 1.00 12.93 102 ILE A N 1
ATOM 819 C CA . ILE A 1 98 ? 40.249 -8.464 10.365 1.00 13.52 102 ILE A CA 1
ATOM 820 C C . ILE A 1 98 ? 39.621 -8.927 11.688 1.00 12.24 102 ILE A C 1
ATOM 821 O O . ILE A 1 98 ? 38.823 -9.878 11.715 1.00 13.65 102 ILE A O 1
ATOM 826 N N . PHE A 1 99 ? 39.961 -8.269 12.784 1.00 12.18 103 PHE A N 1
ATOM 827 C CA . PHE A 1 99 ? 39.481 -8.673 14.093 1.00 11.85 103 PHE A CA 1
ATOM 828 C C . PHE A 1 99 ? 38.271 -7.879 14.562 1.00 12.49 103 PHE A C 1
ATOM 829 O O . PHE A 1 99 ? 38.186 -6.668 14.340 1.00 13.09 103 PHE A O 1
ATOM 837 N N . TYR A 1 100 ? 37.382 -8.578 15.277 1.00 12.98 104 TYR A N 1
ATOM 838 C CA . TYR A 1 100 ? 36.156 -7.991 15.794 1.00 12.69 104 TYR A CA 1
ATOM 839 C C . TYR A 1 100 ? 36.207 -7.695 17.309 1.00 13.20 104 TYR A C 1
ATOM 840 O O . TYR A 1 100 ? 35.206 -7.325 17.907 1.00 13.30 104 TYR A O 1
ATOM 849 N N . GLU A 1 101 ? 37.379 -7.877 17.904 1.00 12.44 105 GLU A N 1
ATOM 850 C CA . GLU A 1 101 ? 37.640 -7.386 19.227 1.00 12.46 105 GLU A CA 1
ATOM 851 C C . GLU A 1 101 ? 39.118 -7.026 19.293 1.00 13.10 105 GLU A C 1
ATOM 852 O O . GLU A 1 101 ? 39.946 -7.522 18.503 1.00 13.35 105 GLU A O 1
ATOM 858 N N . LYS A 1 102 ? 39.428 -6.098 20.180 1.00 13.46 106 LYS A N 1
ATOM 859 C CA . LYS A 1 102 ? 40.771 -5.567 20.245 1.00 14.82 106 LYS A CA 1
ATOM 860 C C . LYS A 1 102 ? 41.787 -6.633 20.689 1.00 15.44 106 LYS A C 1
ATOM 861 O O . LYS A 1 102 ? 41.608 -7.199 21.738 1.00 15.84 106 LYS A O 1
ATOM 867 N N . PRO A 1 103 ? 42.853 -6.885 19.932 1.00 15.12 107 PRO A N 1
ATOM 868 C CA . PRO A 1 103 ? 43.902 -7.830 20.361 1.00 16.28 107 PRO A CA 1
ATOM 869 C C . PRO A 1 103 ? 44.538 -7.377 21.675 1.00 17.24 107 PRO A C 1
ATOM 870 O O . PRO A 1 103 ? 44.579 -6.163 21.886 1.00 18.43 107 PRO A O 1
ATOM 875 N N . THR B 1 2 ? 71.524 -32.096 14.411 1.00 30.07 6 THR B N 1
ATOM 876 C CA . THR B 1 2 ? 71.289 -32.147 15.895 1.00 30.74 6 THR B CA 1
ATOM 877 C C . THR B 1 2 ? 71.209 -30.740 16.523 1.00 29.80 6 THR B C 1
ATOM 878 O O . THR B 1 2 ? 71.789 -30.453 17.561 1.00 30.67 6 THR B O 1
ATOM 882 N N . GLU B 1 3 ? 70.427 -29.873 15.914 1.00 28.11 7 GLU B N 1
ATOM 883 C CA . GLU B 1 3 ? 70.377 -28.461 16.317 1.00 27.43 7 GLU B CA 1
ATOM 884 C C . GLU B 1 3 ? 69.088 -27.917 15.732 1.00 24.26 7 GLU B C 1
ATOM 885 O O . GLU B 1 3 ? 68.684 -28.306 14.653 1.00 23.66 7 GLU B O 1
ATOM 891 N N . THR B 1 4 ? 68.395 -27.083 16.500 1.00 20.47 8 THR B N 1
ATOM 892 C CA . THR B 1 4 ? 67.225 -26.365 16.030 1.00 19.35 8 THR B CA 1
ATOM 893 C C . THR B 1 4 ? 67.445 -24.906 16.374 1.00 17.91 8 THR B C 1
ATOM 894 O O . THR B 1 4 ? 67.799 -24.595 17.517 1.00 20.30 8 THR B O 1
ATOM 898 N N . THR B 1 5 ? 67.309 -24.026 15.410 1.00 16.76 9 THR B N 1
ATOM 899 C CA . THR B 1 5 ? 67.401 -22.588 15.676 1.00 16.70 9 THR B CA 1
ATOM 900 C C . THR B 1 5 ? 66.078 -21.950 15.314 1.00 16.44 9 THR B C 1
ATOM 901 O O . THR B 1 5 ? 65.610 -22.088 14.189 1.00 16.65 9 THR B O 1
ATOM 905 N N . ILE B 1 6 ? 65.503 -21.228 16.271 1.00 16.22 10 ILE B N 1
ATOM 906 C CA . ILE B 1 6 ? 64.277 -20.465 16.065 1.00 15.63 10 ILE B CA 1
ATOM 907 C C . ILE B 1 6 ? 64.512 -18.992 16.327 1.00 15.79 10 ILE B C 1
ATOM 908 O O . ILE B 1 6 ? 65.018 -18.615 17.397 1.00 17.54 10 ILE B O 1
ATOM 913 N N . VAL B 1 7 ? 64.191 -18.166 15.350 1.00 14.41 11 VAL B N 1
ATOM 914 C CA . VAL B 1 7 ? 64.206 -16.714 15.526 1.00 15.47 11 VAL B CA 1
ATOM 915 C C . VAL B 1 7 ? 62.762 -16.288 15.704 1.00 14.58 11 VAL B C 1
ATOM 916 O O . VAL B 1 7 ? 61.927 -16.505 14.838 1.00 15.51 11 VAL B O 1
ATOM 920 N N . VAL B 1 8 ? 62.489 -15.660 16.837 1.00 13.71 12 VAL B N 1
ATOM 921 C CA . VAL B 1 8 ? 61.155 -15.207 17.195 1.00 12.68 12 VAL B CA 1
ATOM 922 C C . VAL B 1 8 ? 61.171 -13.691 17.241 1.00 13.26 12 VAL B C 1
ATOM 923 O O . VAL B 1 8 ? 61.981 -13.095 17.963 1.00 15.32 12 VAL B O 1
ATOM 927 N N . HIS B 1 9 ? 60.303 -13.085 16.426 1.00 12.35 13 HIS B N 1
ATOM 928 C CA . HIS B 1 9 ? 60.039 -11.647 16.424 1.00 13.65 13 HIS B CA 1
ATOM 929 C C . HIS B 1 9 ? 58.759 -11.373 17.179 1.00 13.62 13 HIS B C 1
ATOM 930 O O . HIS B 1 9 ? 57.789 -12.060 16.955 1.00 14.26 13 HIS B O 1
ATOM 937 N N . TYR B 1 10 ? 58.718 -10.318 18.015 1.00 12.48 14 TYR B N 1
ATOM 938 C CA . TYR B 1 10 ? 57.571 -10.076 18.875 1.00 11.34 14 TYR B CA 1
ATOM 939 C C . TYR B 1 10 ? 57.275 -8.581 18.913 1.00 13.03 14 TYR B C 1
ATOM 940 O O . TYR B 1 10 ? 58.172 -7.780 19.215 1.00 13.87 14 TYR B O 1
ATOM 949 N N . HIS B 1 11 ? 56.034 -8.228 18.579 1.00 12.97 15 HIS B N 1
ATOM 950 C CA . HIS B 1 11 ? 55.546 -6.862 18.615 1.00 12.88 15 HIS B CA 1
ATOM 951 C C .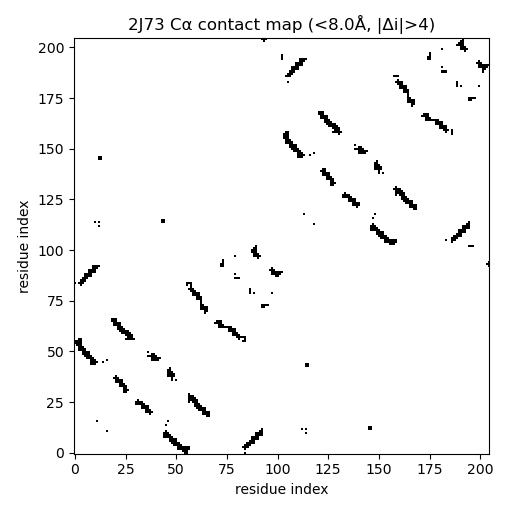 HIS B 1 11 ? 54.423 -6.694 19.596 1.00 13.03 15 HIS B C 1
ATOM 952 O O . HIS B 1 11 ? 53.437 -7.433 19.541 1.00 12.95 15 HIS B O 1
ATOM 959 N N . ARG B 1 12 ? 54.571 -5.688 20.454 1.00 13.51 16 ARG B N 1
ATOM 960 C CA . ARG B 1 12 ? 53.536 -5.252 21.359 1.00 13.69 16 ARG B CA 1
ATOM 961 C C . ARG B 1 12 ? 53.086 -3.835 20.934 1.00 14.70 16 ARG B C 1
ATOM 962 O O . ARG B 1 12 ? 53.937 -3.001 20.655 1.00 14.97 16 ARG B O 1
ATOM 970 N N . TYR B 1 13 ? 51.784 -3.562 20.916 1.00 15.65 17 TYR B N 1
ATOM 971 C CA A TYR B 1 13 ? 51.389 -2.251 20.396 0.50 16.86 17 TYR B CA 1
ATOM 972 C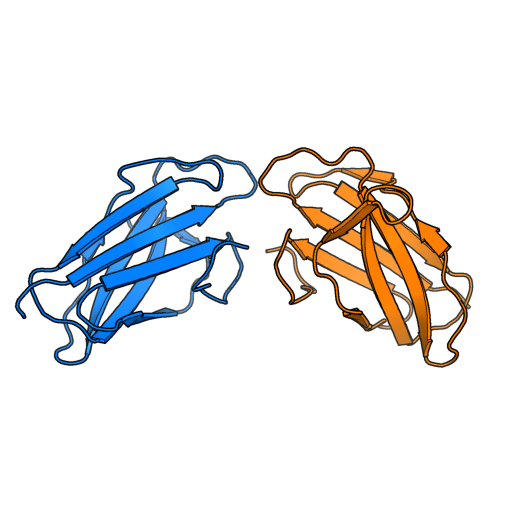 CA B TYR B 1 13 ? 51.204 -2.230 20.553 0.50 15.75 17 TYR B CA 1
ATOM 973 C C . TYR B 1 13 ? 51.660 -1.152 21.434 1.00 17.92 17 TYR B C 1
ATOM 974 O O . TYR B 1 13 ? 51.772 -0.028 21.000 1.00 17.94 17 TYR B O 1
ATOM 991 N N . ASP B 1 14 ? 51.862 -1.512 22.725 1.00 19.40 18 ASP B N 1
ATOM 992 C CA . ASP B 1 14 ? 52.273 -0.581 23.793 1.00 22.21 18 ASP B CA 1
ATOM 993 C C . ASP B 1 14 ? 53.787 -0.231 23.872 1.00 20.92 18 ASP B C 1
ATOM 994 O O . ASP B 1 14 ? 54.207 0.637 24.667 1.00 21.77 18 ASP B O 1
ATOM 999 N N . GLY B 1 15 ? 54.612 -0.917 23.068 1.00 19.18 19 GLY B N 1
ATOM 1000 C CA . GLY B 1 15 ? 56.030 -0.684 23.017 1.00 18.96 19 GLY B CA 1
ATOM 1001 C C . GLY B 1 15 ? 56.792 -1.000 24.264 1.00 17.67 19 GLY B C 1
ATOM 1002 O O . GLY B 1 15 ? 57.970 -0.652 24.313 1.00 19.64 19 GLY B O 1
ATOM 1003 N N . LYS B 1 16 ? 56.147 -1.700 25.219 1.00 17.40 20 LYS B N 1
ATOM 1004 C CA . LYS B 1 16 ? 56.670 -1.943 26.566 1.00 18.54 20 LYS B CA 1
ATOM 1005 C C . LYS B 1 16 ? 56.986 -3.443 26.663 1.00 16.37 20 LYS B C 1
ATOM 1006 O O . LYS B 1 16 ? 56.124 -4.279 26.983 1.00 18.93 20 LYS B O 1
ATOM 1012 N N . TYR B 1 17 ? 58.256 -3.752 26.452 1.00 15.07 21 TYR B N 1
ATOM 1013 C CA . TYR B 1 17 ? 58.698 -5.147 26.347 1.00 13.27 21 TYR B CA 1
ATOM 1014 C C . TYR B 1 17 ? 59.403 -5.710 27.570 1.00 13.21 21 TYR B C 1
ATOM 1015 O O . TYR B 1 17 ? 59.646 -6.901 27.627 1.00 13.65 21 TYR B O 1
ATOM 1024 N N . ASP B 1 18 ? 59.740 -4.866 28.554 1.00 14.66 22 ASP B N 1
ATOM 1025 C CA . ASP B 1 18 ? 60.496 -5.344 29.699 1.00 11.69 22 ASP B CA 1
ATOM 1026 C C . ASP B 1 18 ? 59.780 -6.489 30.401 1.00 13.86 22 ASP B C 1
ATOM 1027 O O . ASP B 1 18 ? 58.580 -6.420 30.698 1.00 15.14 22 ASP B O 1
ATOM 1032 N N . GLY B 1 19 ? 60.551 -7.533 30.650 1.00 13.41 23 GLY B N 1
ATOM 1033 C CA . GLY B 1 19 ? 60.114 -8.698 31.376 1.00 12.58 23 GLY B CA 1
ATOM 1034 C C . GLY B 1 19 ? 59.457 -9.760 30.511 1.00 12.46 23 GLY B C 1
ATOM 1035 O O . GLY B 1 19 ? 59.347 -10.895 30.949 1.00 12.80 23 GLY B O 1
ATOM 1036 N N . TRP B 1 20 ? 59.038 -9.425 29.292 1.00 12.55 24 TRP B N 1
ATOM 1037 C CA . TRP B 1 20 ? 58.477 -10.428 28.404 1.00 12.55 24 TRP B CA 1
ATOM 1038 C C . TRP B 1 20 ? 59.564 -11.378 27.928 1.00 12.13 24 TRP B C 1
ATOM 1039 O O . TRP B 1 20 ? 60.652 -10.951 27.588 1.00 12.55 24 TRP B O 1
ATOM 1050 N N . ASN B 1 21 ? 59.250 -12.668 27.909 1.00 12.42 25 ASN B N 1
ATOM 1051 C CA . ASN B 1 21 ? 60.193 -13.735 27.557 1.00 12.40 25 ASN B CA 1
ATOM 1052 C C . ASN B 1 21 ? 59.425 -14.927 26.966 1.00 12.76 25 ASN B C 1
ATOM 1053 O O . ASN B 1 21 ? 58.210 -14.901 26.904 1.00 13.06 25 ASN B O 1
ATOM 1058 N N . LEU B 1 22 ? 60.142 -15.955 26.525 1.00 12.82 26 LEU B N 1
ATOM 1059 C CA . LEU B 1 22 ? 59.513 -17.046 25.793 1.00 13.24 26 LEU B CA 1
ATOM 1060 C C . LEU B 1 22 ? 59.730 -18.348 26.516 1.00 13.60 26 LEU B C 1
ATOM 1061 O O . LEU B 1 22 ? 60.845 -18.676 26.861 1.00 14.96 26 LEU B O 1
ATOM 1066 N N . TRP B 1 23 ? 58.649 -19.048 26.795 1.00 13.69 27 TRP B N 1
ATOM 1067 C CA . TRP B 1 23 ? 58.737 -20.423 27.309 1.00 13.15 27 TRP B CA 1
ATOM 1068 C C . TRP B 1 23 ? 58.578 -21.360 26.138 1.00 13.15 27 TRP B C 1
ATOM 1069 O O . TRP B 1 23 ? 57.510 -21.366 25.510 1.00 12.54 27 TRP B O 1
ATOM 1080 N N . ILE B 1 24 ? 59.673 -22.054 25.817 1.00 12.19 28 ILE B N 1
ATOM 1081 C CA . ILE B 1 24 ? 59.679 -22.956 24.647 1.00 13.33 28 ILE B CA 1
ATOM 1082 C C . ILE B 1 24 ? 60.043 -24.371 25.081 1.00 14.18 28 ILE B C 1
ATOM 1083 O O . ILE B 1 24 ? 60.957 -24.553 25.874 1.00 15.34 28 ILE B O 1
ATOM 1088 N N . TRP B 1 25 ? 59.321 -25.340 24.548 1.00 13.63 29 TRP B N 1
ATOM 1089 C CA . TRP B 1 25 ? 59.546 -26.754 24.877 1.00 13.42 29 TRP B CA 1
ATOM 1090 C C . TRP B 1 25 ? 59.499 -27.623 23.601 1.00 14.11 29 TRP B C 1
ATOM 1091 O O . TRP B 1 25 ? 58.710 -27.367 22.683 1.00 14.28 29 TRP B O 1
ATOM 1102 N N . PRO B 1 26 ? 60.341 -28.650 23.524 1.00 14.03 30 PRO B N 1
ATOM 1103 C CA . PRO B 1 26 ? 60.265 -29.574 22.398 1.00 14.10 30 PRO B CA 1
ATOM 1104 C C . PRO B 1 26 ? 58.975 -30.365 22.419 1.00 14.21 30 PRO B C 1
ATOM 1105 O O . PRO B 1 26 ? 58.481 -30.718 23.500 1.00 16.01 30 PRO B O 1
ATOM 1109 N N . VAL B 1 27 ? 58.435 -30.643 21.225 1.00 13.78 31 VAL B N 1
ATOM 1110 C CA . VAL B 1 27 ? 57.211 -31.386 21.092 1.00 13.91 31 VAL B CA 1
ATOM 1111 C C . VAL B 1 27 ? 57.247 -32.576 20.132 1.00 14.44 31 VAL B C 1
ATOM 1112 O O . VAL B 1 27 ? 56.747 -33.621 20.466 1.00 15.18 31 VAL B O 1
ATOM 1116 N N . GLU B 1 28 ? 57.869 -32.459 18.964 1.00 13.55 32 GLU B N 1
ATOM 1117 C CA . GLU B 1 28 ? 58.364 -33.600 18.209 1.00 13.92 32 GLU B CA 1
ATOM 1118 C C . GLU B 1 28 ? 59.731 -33.520 17.671 1.00 14.66 32 GLU B C 1
ATOM 1119 O O . GLU B 1 28 ? 60.149 -32.456 17.266 1.00 15.43 32 GLU B O 1
ATOM 1125 N N . PRO B 1 29 ? 60.423 -34.663 17.608 1.00 15.56 33 PRO B N 1
ATOM 1126 C CA . PRO B 1 29 ? 59.904 -36.003 17.917 1.00 16.45 33 PRO B CA 1
ATOM 1127 C C . PRO B 1 29 ? 59.905 -36.431 19.402 1.00 18.10 33 PRO B C 1
ATOM 1128 O O . PRO B 1 29 ? 59.553 -37.548 19.728 1.00 17.81 33 PRO B O 1
ATOM 1132 N N . VAL B 1 30 ? 60.333 -35.553 20.284 1.00 18.82 34 VAL B N 1
ATOM 1133 C CA . VAL B 1 30 ? 60.173 -35.794 21.722 1.00 21.24 34 VAL B CA 1
ATOM 1134 C C . VAL B 1 30 ? 59.562 -34.570 22.362 1.00 22.37 34 VAL B C 1
ATOM 1135 O O . VAL B 1 30 ? 59.637 -33.446 21.828 1.00 21.04 34 VAL B O 1
ATOM 1139 N N . SER B 1 31 ? 58.892 -34.825 23.455 1.00 20.94 35 SER B N 1
ATOM 1140 C CA . SER B 1 31 ? 58.305 -33.801 24.291 1.00 21.66 35 SER B CA 1
ATOM 1141 C C . SER B 1 31 ? 59.113 -33.829 25.577 1.00 22.98 35 SER B C 1
ATOM 1142 O O . SER B 1 31 ? 59.375 -34.913 26.103 1.00 23.45 35 SER B O 1
ATOM 1145 N N . GLN B 1 32 ? 59.566 -32.646 26.018 1.00 22.25 36 GLN B N 1
ATOM 1146 C CA . GLN B 1 32 ? 60.273 -32.457 27.296 1.00 22.24 36 GLN B CA 1
ATOM 1147 C C . GLN B 1 32 ? 59.771 -31.160 27.921 1.00 21.51 36 GLN B C 1
ATOM 1148 O O . GLN B 1 32 ? 59.218 -30.274 27.235 1.00 20.56 36 GLN B O 1
ATOM 1154 N N . GLU B 1 33 ? 59.916 -31.069 29.230 1.00 20.25 37 GLU B N 1
ATOM 1155 C CA . GLU B 1 33 ? 59.748 -29.763 29.914 1.00 19.82 37 GLU B CA 1
ATOM 1156 C C . GLU B 1 33 ? 60.586 -28.660 29.241 1.00 18.36 37 GLU B C 1
ATOM 1157 O O . GLU B 1 33 ? 61.702 -28.865 28.745 1.00 21.86 37 GLU B O 1
ATOM 1163 N N . GLY B 1 34 ? 60.050 -27.451 29.221 1.00 16.11 38 GLY B N 1
ATOM 1164 C CA . GLY B 1 34 ? 60.646 -26.330 28.517 1.00 16.58 38 GLY B CA 1
ATOM 1165 C C . GLY B 1 34 ? 61.615 -25.531 29.360 1.00 16.04 38 GLY B C 1
ATOM 1166 O O . GLY B 1 34 ? 62.003 -25.950 30.455 1.00 19.10 38 GLY B O 1
ATOM 1167 N N . LYS B 1 35 ? 62.020 -24.407 28.800 1.00 15.34 39 LYS B N 1
ATOM 1168 C CA . LYS B 1 35 ? 62.939 -23.469 29.362 1.00 14.78 39 LYS B CA 1
ATOM 1169 C C . LYS B 1 35 ? 62.493 -22.094 28.939 1.00 16.38 39 LYS B C 1
ATOM 1170 O O . LYS B 1 35 ? 61.822 -21.927 27.921 1.00 15.81 39 LYS B O 1
ATOM 1176 N N . ALA B 1 36 ? 62.896 -21.103 29.715 1.00 15.98 40 ALA B N 1
ATOM 1177 C CA . ALA B 1 36 ? 62.740 -19.714 29.327 1.00 15.51 40 ALA B CA 1
ATOM 1178 C C . ALA B 1 36 ? 63.881 -19.194 28.443 1.00 15.72 40 ALA B C 1
ATOM 1179 O O . ALA B 1 36 ? 65.080 -19.464 28.683 1.00 18.84 40 ALA B O 1
ATOM 1181 N N . TYR B 1 37 ? 63.507 -18.407 27.450 1.00 14.78 41 TYR B N 1
ATOM 1182 C CA . TYR B 1 37 ? 64.432 -17.787 26.508 1.00 15.00 41 TYR B CA 1
ATOM 1183 C C . TYR B 1 37 ? 64.132 -16.303 26.461 1.00 16.83 41 TYR B C 1
ATOM 1184 O O . TYR B 1 37 ? 63.002 -15.879 26.392 1.00 15.46 41 TYR B O 1
ATOM 1193 N N . GLN B 1 38 ? 65.182 -15.532 26.517 1.00 17.78 42 GLN B N 1
ATOM 1194 C CA . GLN B 1 38 ? 65.085 -14.090 26.514 1.00 16.55 42 GLN B CA 1
ATOM 1195 C C . GLN B 1 38 ? 65.291 -13.490 25.159 1.00 17.48 42 GLN B C 1
ATOM 1196 O O . GLN B 1 38 ? 66.019 -14.028 24.294 1.00 19.55 42 GLN B O 1
ATOM 1202 N N . PHE B 1 39 ? 64.674 -12.338 24.961 1.00 18.08 43 PHE B N 1
ATOM 1203 C CA . PHE B 1 39 ? 64.943 -11.561 23.765 1.00 19.03 43 PHE B CA 1
ATOM 1204 C C . PHE B 1 39 ? 66.360 -11.037 23.784 1.00 21.50 43 PHE B C 1
ATOM 1205 O O . PHE B 1 39 ? 66.759 -10.423 24.794 1.00 25.58 43 PHE B O 1
ATOM 1213 N N . THR B 1 40 ? 67.070 -11.312 22.680 1.00 23.22 44 THR B N 1
ATOM 1214 C CA . THR B 1 40 ? 68.497 -11.053 22.451 1.00 25.89 44 THR B CA 1
ATOM 1215 C C . THR B 1 40 ? 68.778 -9.766 21.664 1.00 25.23 44 THR B C 1
ATOM 1216 O O . THR B 1 40 ? 69.914 -9.293 21.619 1.00 28.64 44 THR B O 1
ATOM 1220 N N . GLY B 1 41 ? 67.762 -9.214 21.000 1.00 23.59 45 GLY B N 1
ATOM 1221 C CA . GLY B 1 41 ? 67.951 -8.186 20.006 1.00 22.71 45 GLY B CA 1
ATOM 1222 C C . GLY B 1 41 ? 66.660 -7.458 19.713 1.00 22.53 45 GLY B C 1
ATOM 1223 O O . GLY B 1 41 ? 65.630 -7.657 20.369 1.00 20.85 45 GLY B O 1
ATOM 1224 N N . GLU B 1 42 ? 66.715 -6.610 18.705 1.00 22.72 46 GLU B N 1
ATOM 1225 C CA . GLU B 1 42 ? 65.583 -5.808 18.294 1.00 23.21 46 GLU B CA 1
ATOM 1226 C C . GLU B 1 42 ? 65.696 -5.359 16.867 1.00 22.75 46 GLU B C 1
ATOM 1227 O O . GLU B 1 42 ? 66.798 -5.202 16.313 1.00 23.39 46 GLU B O 1
ATOM 1233 N N . ASP B 1 43 ? 64.551 -5.150 16.249 1.00 21.23 47 ASP B N 1
ATOM 1234 C CA . ASP B 1 43 ? 64.454 -4.543 14.922 1.00 20.25 47 ASP B CA 1
ATOM 1235 C C . ASP B 1 43 ? 63.173 -3.666 14.839 1.00 21.57 47 ASP B C 1
ATOM 1236 O O . ASP B 1 43 ? 62.555 -3.294 15.873 1.00 22.34 47 ASP B O 1
ATOM 1241 N N . ASP B 1 44 ? 62.798 -3.307 13.620 1.00 21.80 48 ASP B N 1
ATOM 1242 C CA . ASP B 1 44 ? 61.697 -2.363 13.421 1.00 21.63 48 ASP B CA 1
ATOM 1243 C C . ASP B 1 44 ? 60.335 -2.941 13.834 1.00 20.32 48 ASP B C 1
ATOM 1244 O O . ASP B 1 44 ? 59.383 -2.210 14.066 1.00 21.32 48 ASP B O 1
ATOM 1249 N N . PHE B 1 45 ? 60.276 -4.253 13.996 1.00 17.60 49 PHE B N 1
ATOM 1250 C CA . PHE B 1 45 ? 59.034 -4.911 14.376 1.00 16.53 49 PHE B CA 1
ATOM 1251 C C . PHE B 1 45 ? 58.910 -5.044 15.866 1.00 15.83 49 PHE B C 1
ATOM 1252 O O . PHE B 1 45 ? 57.793 -5.138 16.400 1.00 15.09 49 PHE B O 1
ATOM 1260 N N . GLY B 1 46 ? 60.025 -5.054 16.574 1.00 16.49 50 GLY B N 1
ATOM 1261 C CA . GLY B 1 46 ? 59.999 -5.145 18.015 1.00 16.60 50 GLY B CA 1
ATOM 1262 C C . GLY B 1 46 ? 61.167 -5.991 18.482 1.00 16.38 50 GLY B C 1
ATOM 1263 O O . GLY B 1 46 ? 62.279 -5.820 18.018 1.00 19.49 50 GLY B O 1
ATOM 1264 N N . LYS B 1 47 ? 60.957 -6.885 19.409 1.00 15.57 51 LYS B N 1
ATOM 1265 C CA . LYS B 1 47 ? 62.045 -7.655 19.946 1.00 16.40 51 LYS B CA 1
ATOM 1266 C C . LYS B 1 47 ? 62.319 -8.899 19.135 1.00 16.03 51 LYS B C 1
ATOM 1267 O O . LYS B 1 47 ? 61.468 -9.356 18.380 1.00 15.38 51 LYS B O 1
ATOM 1273 N N . VAL B 1 48 ? 63.546 -9.397 19.275 1.00 15.66 52 VAL B N 1
ATOM 1274 C CA . VAL B 1 48 ? 64.027 -10.600 18.575 1.00 16.39 52 VAL B CA 1
ATOM 1275 C C . VAL B 1 48 ? 64.696 -11.536 19.574 1.00 15.89 52 VAL B C 1
ATOM 1276 O O . VAL B 1 48 ? 65.504 -11.108 20.395 1.00 16.43 52 VAL B O 1
ATOM 1280 N N . ALA B 1 49 ? 64.367 -12.820 19.491 1.00 14.02 53 ALA B N 1
ATOM 1281 C CA . ALA B 1 49 ? 65.020 -13.859 20.267 1.00 15.12 53 ALA B CA 1
ATOM 1282 C C . ALA B 1 49 ? 65.578 -14.861 19.282 1.00 14.78 53 ALA B C 1
ATOM 1283 O O . ALA B 1 49 ? 64.877 -15.266 18.353 1.00 16.48 53 ALA B O 1
ATOM 1285 N N . VAL B 1 50 ? 66.853 -15.214 19.450 1.00 15.66 54 VAL B N 1
ATOM 1286 C CA . VAL B 1 50 ? 67.475 -16.354 18.771 1.00 15.78 54 VAL B CA 1
ATOM 1287 C C . VAL B 1 50 ? 67.571 -17.531 19.728 1.00 15.86 54 VAL B C 1
ATOM 1288 O O . VAL B 1 50 ? 68.331 -17.504 20.701 1.00 18.97 54 VAL B O 1
ATOM 1292 N N . VAL B 1 51 ? 66.749 -18.541 19.504 1.00 15.94 55 VAL B N 1
ATOM 1293 C CA . VAL B 1 51 ? 66.558 -19.670 20.390 1.00 16.13 55 VAL B CA 1
ATOM 1294 C C . VAL B 1 51 ? 67.287 -20.867 19.782 1.00 16.79 55 VAL B C 1
ATOM 1295 O O . VAL B 1 51 ? 67.015 -21.250 18.668 1.00 17.13 55 VAL B O 1
ATOM 1299 N N . LYS B 1 52 ? 68.240 -21.417 20.500 1.00 17.43 56 LYS B N 1
ATOM 1300 C CA . LYS B 1 52 ? 68.909 -22.628 19.994 1.00 19.67 56 LYS B CA 1
ATOM 1301 C C . LYS B 1 52 ? 68.644 -23.822 20.913 1.00 20.16 56 LYS B C 1
ATOM 1302 O O . LYS B 1 52 ? 68.822 -23.754 22.118 1.00 21.20 56 LYS B O 1
ATOM 1308 N N . LEU B 1 53 ? 68.218 -24.944 20.344 1.00 20.58 57 LEU B N 1
ATOM 1309 C CA . LEU B 1 53 ? 67.993 -26.160 21.111 1.00 22.29 57 LEU B CA 1
ATOM 1310 C C . LEU B 1 53 ? 68.917 -27.189 20.450 1.00 23.61 57 LEU B C 1
ATOM 1311 O O . LEU B 1 53 ? 68.851 -27.325 19.258 1.00 22.14 57 LEU B O 1
ATOM 1316 N N . PRO B 1 54 ? 69.842 -27.853 21.172 1.00 26.22 58 PRO B N 1
ATOM 1317 C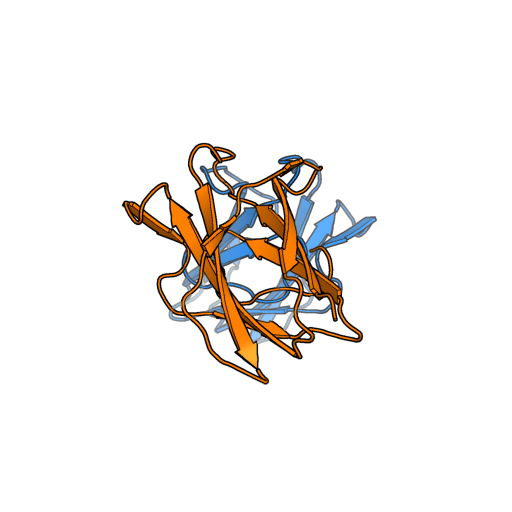 CA . PRO B 1 54 ? 70.681 -28.913 20.573 1.00 26.55 58 PRO B C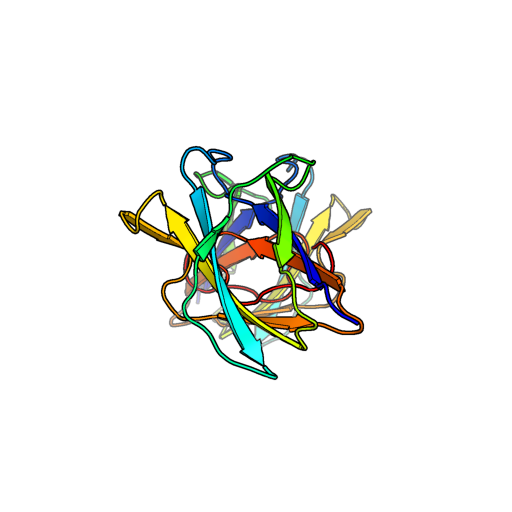A 1
ATOM 1318 C C . PRO B 1 54 ? 69.933 -30.250 20.419 1.00 27.34 58 PRO B C 1
ATOM 1319 O O . PRO B 1 54 ? 70.309 -31.285 20.960 1.00 27.50 58 PRO B O 1
ATOM 1323 N N . MET B 1 55 ? 68.819 -30.213 19.708 1.00 26.78 59 MET B N 1
ATOM 1324 C CA . MET B 1 55 ? 68.078 -31.422 19.328 1.00 27.02 59 MET B CA 1
ATOM 1325 C C . MET B 1 55 ? 67.523 -31.223 17.930 1.00 25.55 59 MET B C 1
ATOM 1326 O O . MET B 1 55 ? 67.295 -30.107 17.512 1.00 21.98 59 MET B O 1
ATOM 1331 N N . ASP B 1 56 ? 67.358 -32.312 17.194 1.00 23.42 60 ASP B N 1
ATOM 1332 C CA . ASP B 1 56 ? 66.656 -32.268 15.926 1.00 23.85 60 ASP B CA 1
ATOM 1333 C C . ASP B 1 56 ? 65.167 -32.319 16.287 1.00 21.51 60 ASP B C 1
ATOM 1334 O O . ASP B 1 56 ? 64.716 -33.231 16.970 1.00 24.49 60 ASP B O 1
ATOM 1339 N N . LEU B 1 57 ? 64.452 -31.301 15.863 1.00 17.82 61 LEU B N 1
ATOM 1340 C CA . LEU B 1 57 ? 63.045 -31.133 16.176 1.00 16.17 61 LEU B CA 1
ATOM 1341 C C . LEU B 1 57 ? 62.265 -30.728 14.928 1.00 14.51 61 LEU B C 1
ATOM 1342 O O . LEU B 1 57 ? 62.787 -29.999 14.073 1.00 16.62 61 LEU B O 1
ATOM 1347 N N . THR B 1 58 ? 61.015 -31.177 14.850 1.00 13.80 62 THR B N 1
ATOM 1348 C CA . THR B 1 58 ? 60.088 -30.667 13.838 1.00 12.75 62 THR B CA 1
ATOM 1349 C C . THR B 1 58 ? 59.025 -29.777 14.408 1.00 12.17 62 THR B C 1
ATOM 1350 O O . THR B 1 58 ? 58.329 -29.103 13.667 1.00 13.32 62 THR B O 1
ATOM 1354 N N . LYS B 1 59 ? 58.884 -29.744 15.727 1.00 13.38 63 LYS B N 1
ATOM 1355 C CA . LYS B 1 59 ? 57.838 -28.941 16.342 1.00 13.46 63 LYS B CA 1
ATOM 1356 C C . LYS B 1 59 ? 58.225 -28.598 17.758 1.00 13.10 63 LYS B C 1
ATOM 1357 O O . LYS B 1 59 ? 58.727 -29.450 18.519 1.00 13.52 63 LYS B O 1
ATOM 1363 N N . VAL B 1 60 ? 57.959 -27.351 18.155 1.00 13.66 64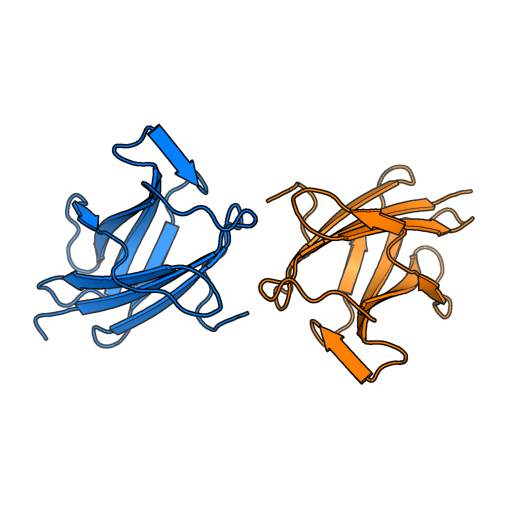 VAL B N 1
ATOM 1364 C CA . VAL B 1 60 ? 58.111 -26.917 19.514 1.00 14.22 64 VAL B CA 1
ATOM 1365 C C . VAL B 1 60 ? 56.841 -26.184 19.934 1.00 14.16 64 VAL B C 1
ATOM 1366 O O . VAL B 1 60 ? 56.057 -25.716 19.090 1.00 13.61 64 VAL B O 1
ATOM 1370 N N . GLY B 1 61 ? 56.635 -26.119 21.241 1.00 13.16 65 GLY B N 1
ATOM 1371 C CA . GLY B 1 61 ? 55.609 -25.308 21.839 1.00 12.41 65 GLY B CA 1
ATOM 1372 C C . GLY B 1 61 ? 56.237 -23.985 22.275 1.00 12.33 65 GLY B C 1
ATOM 1373 O O . GLY B 1 61 ? 57.449 -23.907 22.581 1.00 12.53 65 GLY B O 1
ATOM 1374 N N . ILE B 1 62 ? 55.375 -22.973 22.360 1.00 11.76 66 ILE B N 1
ATOM 1375 C CA . ILE B 1 62 ? 55.757 -21.614 22.778 1.00 11.10 66 ILE B CA 1
ATOM 1376 C C . ILE B 1 62 ? 54.632 -20.942 23.497 1.00 11.97 66 ILE B C 1
ATOM 1377 O O . ILE B 1 62 ? 53.474 -21.084 23.112 1.00 11.57 66 ILE B O 1
ATOM 1382 N N . ILE B 1 63 ? 55.001 -20.263 24.603 1.00 12.98 67 ILE B N 1
ATOM 1383 C CA . ILE B 1 63 ? 54.104 -19.317 25.274 1.00 11.27 67 ILE B CA 1
ATOM 1384 C C . ILE B 1 63 ? 54.921 -18.054 25.505 1.00 11.62 67 ILE B C 1
ATOM 1385 O O . ILE B 1 63 ? 56.066 -18.122 25.932 1.00 12.32 67 ILE B O 1
ATOM 1390 N N . VAL B 1 64 ? 54.317 -16.917 25.210 1.00 10.81 68 VAL B N 1
ATOM 1391 C CA . VAL B 1 64 ? 54.930 -15.619 25.501 1.00 11.14 68 VAL B CA 1
ATOM 1392 C C . VAL B 1 64 ? 54.431 -15.208 26.885 1.00 11.20 68 VAL B C 1
ATOM 1393 O O . VAL B 1 64 ? 53.237 -15.154 27.112 1.00 11.35 68 VAL B O 1
ATOM 1397 N N . ARG B 1 65 ? 55.362 -14.992 27.809 1.00 11.95 69 ARG B N 1
ATOM 1398 C CA . ARG B 1 65 ? 55.036 -14.779 29.226 1.00 11.85 69 ARG B CA 1
ATOM 1399 C C . ARG B 1 65 ? 55.774 -13.571 29.796 1.00 12.22 69 ARG B C 1
ATOM 1400 O O . ARG B 1 65 ? 56.820 -13.192 29.306 1.00 12.89 69 ARG B O 1
ATOM 1408 N N . LEU B 1 66 ? 55.194 -13.008 30.858 1.00 11.95 70 LEU B N 1
ATOM 1409 C CA . LEU B 1 66 ? 55.806 -11.923 31.565 1.00 11.85 70 LEU B CA 1
ATOM 1410 C C . LEU B 1 66 ? 56.464 -12.453 32.812 1.00 13.03 70 LEU B C 1
ATOM 1411 O O . LEU B 1 66 ? 55.783 -12.977 33.681 1.00 14.38 70 LEU B O 1
ATOM 1416 N N . ASN B 1 67 ? 57.782 -12.259 32.907 1.00 12.80 71 ASN B N 1
ATOM 1417 C CA . ASN B 1 67 ? 58.542 -12.714 34.057 1.00 13.48 71 ASN B CA 1
ATOM 1418 C C . ASN B 1 67 ? 58.251 -14.164 34.326 1.00 14.70 71 ASN B C 1
ATOM 1419 O O . ASN B 1 67 ? 58.173 -14.973 33.376 1.00 14.18 71 ASN B O 1
ATOM 1424 N N . GLU B 1 68 ? 58.125 -14.560 35.596 1.00 15.03 72 GLU B N 1
ATOM 1425 C CA . GLU B 1 68 ? 57.864 -15.953 35.918 1.00 14.48 72 GLU B CA 1
ATOM 1426 C C . GLU B 1 68 ? 56.355 -16.187 36.027 1.00 13.95 72 GLU B C 1
ATOM 1427 O O . GLU B 1 68 ? 55.784 -16.257 37.088 1.00 16.59 72 GLU B O 1
ATOM 1433 N N . TRP B 1 69 ? 55.713 -16.203 34.865 1.00 13.41 73 TRP B N 1
ATOM 1434 C CA . TRP B 1 69 ? 54.305 -16.466 34.750 1.00 13.83 73 TRP B CA 1
ATOM 1435 C C . TRP B 1 69 ? 53.419 -15.445 35.430 1.00 13.71 73 TRP B C 1
ATOM 1436 O O . TRP B 1 69 ? 52.304 -15.786 35.874 1.00 14.24 73 TRP B O 1
ATOM 1447 N N . GLN B 1 70 ? 53.865 -14.188 35.449 1.00 13.60 74 GLN B N 1
ATOM 1448 C CA . GLN B 1 70 ? 52.960 -13.117 35.853 1.00 13.19 74 GLN B CA 1
ATOM 1449 C C . GLN B 1 70 ? 51.790 -12.975 34.924 1.00 13.06 74 GLN B C 1
ATOM 1450 O O . GLN B 1 70 ? 50.712 -12.579 35.341 1.00 13.12 74 GLN B O 1
ATOM 1456 N N . ALA B 1 71 ? 51.985 -13.248 33.635 1.00 13.00 75 ALA B N 1
ATOM 1457 C CA . ALA B 1 71 ? 50.905 -13.206 32.672 1.00 12.41 75 ALA B CA 1
ATOM 1458 C C . ALA B 1 71 ? 51.370 -14.019 31.467 1.00 11.82 75 ALA B C 1
ATOM 1459 O O . ALA B 1 71 ? 52.570 -14.241 31.282 1.00 11.96 75 ALA B O 1
ATOM 1461 N N . LYS B 1 72 ? 50.403 -14.402 30.651 1.00 12.07 76 LYS B N 1
ATOM 1462 C CA . LYS B 1 72 ? 50.647 -14.977 29.316 1.00 11.67 76 LYS B CA 1
ATOM 1463 C C . LYS B 1 72 ? 49.964 -14.096 28.291 1.00 12.17 76 LYS B C 1
ATOM 1464 O O . LYS B 1 72 ? 48.772 -13.747 28.447 1.00 12.87 76 LYS B O 1
ATOM 1470 N N . ASP B 1 73 ? 50.694 -13.771 27.232 1.00 12.17 77 ASP B N 1
ATOM 1471 C CA . ASP B 1 73 ? 50.127 -13.061 26.101 1.00 12.59 77 ASP B CA 1
ATOM 1472 C C . ASP B 1 73 ? 49.651 -14.100 25.137 1.00 12.16 77 ASP B C 1
ATOM 1473 O O . ASP B 1 73 ? 50.466 -14.645 24.397 1.00 12.82 77 ASP B O 1
ATOM 1478 N N . VAL B 1 74 ? 48.341 -14.349 25.177 1.00 12.53 78 VAL B N 1
ATOM 1479 C CA . VAL B 1 74 ? 47.667 -15.535 24.560 1.00 12.38 78 VAL B CA 1
ATOM 1480 C C . VAL B 1 74 ? 47.907 -16.718 25.463 1.00 13.89 78 VAL B C 1
ATOM 1481 O O . VAL B 1 74 ? 48.997 -17.289 25.462 1.00 15.27 78 VAL B O 1
ATOM 1485 N N . ALA B 1 75 ? 46.890 -17.067 26.240 1.00 14.58 79 ALA B N 1
ATOM 1486 C CA . ALA B 1 75 ? 47.025 -17.995 27.377 1.00 16.18 79 ALA B CA 1
ATOM 1487 C C . ALA B 1 75 ? 46.592 -19.396 27.017 1.00 18.18 79 ALA B C 1
ATOM 1488 O O . ALA B 1 75 ? 45.742 -19.990 27.735 1.00 21.58 79 ALA B O 1
ATOM 1490 N N . LYS B 1 76 ? 46.988 -19.857 25.847 1.00 15.80 80 LYS B N 1
ATOM 1491 C CA . LYS B 1 76 ? 46.922 -21.270 25.445 1.00 15.08 80 LYS B CA 1
ATOM 1492 C C . LYS B 1 76 ? 48.247 -21.661 24.849 1.00 15.41 80 LYS B C 1
ATOM 1493 O O . LYS B 1 76 ? 48.951 -20.835 24.329 1.00 15.28 80 LYS B O 1
ATOM 1499 N N . ASP B 1 77 ? 48.568 -22.950 24.896 1.00 14.12 81 ASP B N 1
ATOM 1500 C CA . ASP B 1 77 ? 49.725 -23.455 24.200 1.00 13.27 81 ASP B CA 1
ATOM 1501 C C . ASP B 1 77 ? 49.646 -23.181 22.731 1.00 13.43 81 ASP B C 1
ATOM 1502 O O . ASP B 1 77 ? 48.586 -23.403 22.138 1.00 13.78 81 ASP B O 1
ATOM 1507 N N . ARG B 1 78 ? 50.767 -22.756 22.153 1.00 11.68 82 ARG B N 1
ATOM 1508 C CA . ARG B 1 78 ? 50.860 -22.611 20.694 1.00 12.50 82 ARG B CA 1
ATOM 1509 C C . ARG B 1 78 ? 52.133 -23.320 20.248 1.00 12.38 82 ARG B C 1
ATOM 1510 O O . ARG B 1 78 ? 52.950 -23.734 21.072 1.00 11.86 82 ARG B O 1
ATOM 1518 N N . PHE B 1 79 ? 52.262 -23.471 18.940 1.00 13.25 83 PHE B N 1
ATOM 1519 C CA . PHE B 1 79 ? 53.317 -24.277 18.383 1.00 12.81 83 PHE B CA 1
ATOM 1520 C C . PHE B 1 79 ? 53.964 -23.622 17.162 1.00 11.91 83 PHE B C 1
ATOM 1521 O O . PHE B 1 79 ? 53.350 -22.839 16.465 1.00 13.42 83 PHE B O 1
ATOM 1529 N N . ILE B 1 80 ? 55.234 -23.979 16.945 1.00 12.68 84 ILE B N 1
ATOM 1530 C CA . ILE B 1 80 ? 56.006 -23.580 15.793 1.00 13.23 84 ILE B CA 1
ATOM 1531 C C . ILE B 1 80 ? 56.494 -24.838 15.055 1.00 12.38 84 ILE B C 1
ATOM 1532 O O . ILE B 1 80 ? 57.088 -25.723 15.664 1.00 13.85 84 ILE B O 1
ATOM 1537 N N . GLU B 1 81 ? 56.259 -24.884 13.750 1.00 11.80 85 GLU B N 1
ATOM 1538 C CA . GLU B 1 81 ? 56.812 -25.929 12.889 1.00 7.79 85 GLU B CA 1
ATOM 1539 C C . GLU B 1 81 ? 58.247 -25.586 12.541 1.00 13.20 85 GLU B C 1
ATOM 1540 O O . GLU B 1 81 ? 58.546 -24.434 12.188 1.00 13.09 85 GLU B O 1
ATOM 1546 N N . ILE B 1 82 ? 59.102 -26.594 12.577 1.00 13.14 86 ILE B N 1
ATOM 1547 C CA . ILE B 1 82 ? 60.514 -26.440 12.258 1.00 13.13 86 ILE B CA 1
ATOM 1548 C C . ILE B 1 82 ? 60.758 -27.050 10.874 1.00 13.99 86 ILE B C 1
ATOM 1549 O O . ILE B 1 82 ? 60.212 -28.119 10.578 1.00 16.27 86 ILE B O 1
ATOM 1554 N N . LYS B 1 83 ? 61.496 -26.319 10.025 1.00 14.02 87 LYS B N 1
ATOM 1555 C CA . LYS B 1 83 ? 61.750 -26.748 8.643 1.00 14.59 87 LYS B CA 1
ATOM 1556 C C . LYS B 1 83 ? 63.250 -26.800 8.418 1.00 14.65 87 LYS B C 1
ATOM 1557 O O . LYS B 1 83 ? 63.924 -25.795 8.481 1.00 13.72 87 LYS B O 1
ATOM 1563 N N . ASP B 1 84 ? 63.771 -28.008 8.135 1.00 15.82 88 ASP B N 1
ATOM 1564 C CA . ASP B 1 84 ? 65.209 -28.193 7.974 1.00 15.17 88 ASP B CA 1
ATOM 1565 C C . ASP B 1 84 ? 66.033 -27.574 9.118 1.00 15.49 88 ASP B C 1
ATOM 1566 O O . ASP B 1 84 ? 67.080 -26.948 8.925 1.00 16.08 88 ASP B O 1
ATOM 1571 N N . GLY B 1 85 ? 65.533 -27.762 10.317 1.00 13.97 89 GLY B N 1
ATOM 1572 C CA . GLY B 1 85 ? 66.220 -27.314 11.528 1.00 15.20 89 GLY B CA 1
ATOM 1573 C C . GLY B 1 85 ? 66.079 -25.854 11.890 1.00 15.57 89 GLY B C 1
ATOM 1574 O O . GLY B 1 85 ? 66.744 -25.424 12.815 1.00 17.58 89 GLY B O 1
ATOM 1575 N N . LYS B 1 86 ? 65.296 -25.108 11.139 1.00 14.98 90 LYS B N 1
ATOM 1576 C CA . LYS B 1 86 ? 65.150 -23.664 11.316 1.00 14.96 90 LYS B CA 1
ATOM 1577 C C . LYS B 1 86 ? 63.689 -23.245 11.358 1.00 15.57 90 LYS B C 1
ATOM 1578 O O . LYS B 1 86 ? 62.835 -23.857 10.707 1.00 14.33 90 LYS B O 1
ATOM 1584 N N . ALA B 1 87 ? 63.422 -22.153 12.078 1.00 15.29 91 ALA B N 1
ATOM 1585 C CA . ALA B 1 87 ? 62.176 -21.427 11.966 1.00 14.55 91 ALA B CA 1
ATOM 1586 C C . ALA B 1 87 ? 62.388 -19.969 12.233 1.00 13.67 91 ALA B C 1
ATOM 1587 O O . ALA B 1 87 ? 63.259 -19.622 13.008 1.00 15.15 91 ALA B O 1
ATOM 1589 N N . GLU B 1 88 ? 61.634 -19.111 11.543 1.00 13.83 92 GLU B N 1
ATOM 1590 C CA . GLU B 1 88 ? 61.561 -17.694 11.887 1.00 14.61 92 GLU B CA 1
ATOM 1591 C C . GLU B 1 88 ? 60.131 -17.253 11.849 1.00 14.07 92 GLU B C 1
ATOM 1592 O O . GLU B 1 88 ? 59.419 -17.501 10.865 1.00 14.93 92 GLU B O 1
ATOM 1598 N N . VAL B 1 89 ? 59.683 -16.735 12.985 1.00 13.05 93 VAL B N 1
ATOM 1599 C CA . VAL B 1 89 ? 58.293 -16.396 13.127 1.00 12.92 93 VAL B CA 1
ATOM 1600 C C . VAL B 1 89 ? 58.095 -14.999 13.677 1.00 11.61 93 VAL B C 1
ATOM 1601 O O . VAL B 1 89 ? 58.999 -14.416 14.287 1.00 13.32 93 VAL B O 1
ATOM 1605 N N . TRP B 1 90 ? 56.876 -14.522 13.498 1.00 12.08 94 TRP B N 1
ATOM 1606 C CA . TRP B 1 90 ? 56.425 -13.221 13.939 1.00 11.64 94 TRP B CA 1
ATOM 1607 C C . TRP B 1 90 ? 55.157 -13.418 14.743 1.00 12.82 94 TRP B C 1
ATOM 1608 O O . TRP B 1 90 ? 54.210 -14.009 14.277 1.00 13.07 94 TRP B O 1
ATOM 1619 N N . ILE B 1 91 ? 55.187 -12.908 15.978 1.00 12.05 95 ILE B N 1
ATOM 1620 C CA . ILE B 1 91 ? 54.134 -12.996 16.954 1.00 12.29 95 ILE B CA 1
ATOM 1621 C C . ILE B 1 91 ? 53.719 -11.584 17.335 1.00 11.89 95 ILE B C 1
ATOM 1622 O O . ILE B 1 91 ? 54.580 -10.683 17.596 1.00 11.97 95 ILE B O 1
ATOM 1627 N N . LEU B 1 92 ? 52.404 -11.346 17.331 1.00 11.23 96 LEU B N 1
ATOM 1628 C CA . LEU B 1 92 ? 51.837 -10.048 17.721 1.00 12.09 96 LEU B CA 1
ATOM 1629 C C . LEU B 1 92 ? 51.023 -10.203 19.011 1.00 11.84 96 LEU B C 1
ATOM 1630 O O . LEU B 1 92 ? 50.316 -11.208 19.210 1.00 11.71 96 LEU B O 1
ATOM 1635 N N . GLN B 1 93 ? 51.139 -9.187 19.849 1.00 11.96 97 GLN B N 1
ATOM 1636 C CA . GLN B 1 93 ? 50.378 -9.101 21.075 1.00 11.74 97 GLN B CA 1
ATOM 1637 C C . GLN B 1 93 ? 48.895 -9.435 20.831 1.00 11.40 97 GLN B C 1
ATOM 1638 O O . GLN B 1 93 ? 48.219 -8.806 20.034 1.00 12.00 97 GLN B O 1
ATOM 1644 N N . GLY B 1 94 ? 48.415 -10.393 21.590 1.00 11.29 98 GLY B N 1
ATOM 1645 C CA . GLY B 1 94 ? 47.035 -10.800 21.584 1.00 12.24 98 GLY B CA 1
ATOM 1646 C C . GLY B 1 94 ? 46.503 -11.439 20.330 1.00 12.34 98 GLY B C 1
ATOM 1647 O O . GLY B 1 94 ? 45.296 -11.672 20.261 1.00 14.52 98 GLY B O 1
ATOM 1648 N N . VAL B 1 95 ? 47.369 -11.752 19.364 1.00 12.40 99 VAL B N 1
ATOM 1649 C CA . VAL B 1 95 ? 46.984 -12.366 18.120 1.00 12.83 99 VAL B CA 1
ATOM 1650 C C . VAL B 1 95 ? 47.387 -13.842 18.191 1.00 11.38 99 VAL B C 1
ATOM 1651 O O . VAL B 1 95 ? 48.529 -14.165 18.401 1.00 11.59 99 VAL B O 1
ATOM 1655 N N . GLU B 1 96 ? 46.418 -14.737 18.070 1.00 12.25 100 GLU B N 1
ATOM 1656 C CA . GLU B 1 96 ? 46.654 -16.158 18.198 1.00 12.63 100 GLU B CA 1
ATOM 1657 C C . GLU B 1 96 ? 47.552 -16.785 17.129 1.00 11.96 100 GLU B C 1
ATOM 1658 O O . GLU B 1 96 ? 48.465 -17.526 17.439 1.00 12.84 100 GLU B O 1
ATOM 1664 N N . GLU B 1 97 ? 47.355 -16.391 15.870 1.00 12.27 101 GLU B N 1
ATOM 1665 C CA . GLU B 1 97 ? 48.113 -16.958 14.788 1.00 12.84 101 GLU B CA 1
ATOM 1666 C C . GLU B 1 97 ? 49.568 -16.538 14.864 1.00 11.98 101 GLU B C 1
ATOM 1667 O O . GLU B 1 97 ? 49.878 -15.388 15.058 1.00 14.97 101 GLU B O 1
ATOM 1673 N N . ILE B 1 98 ? 50.440 -17.501 14.679 1.00 12.98 102 ILE B N 1
ATOM 1674 C CA . ILE B 1 98 ? 51.857 -17.208 14.536 1.00 12.54 102 ILE B CA 1
ATOM 1675 C C . ILE B 1 98 ? 52.187 -17.179 13.034 1.00 12.10 102 ILE B C 1
ATOM 1676 O O . ILE B 1 98 ? 51.795 -18.069 12.261 1.00 14.00 102 ILE B O 1
ATOM 1681 N N . PHE B 1 99 ? 52.908 -16.136 12.637 1.00 12.33 103 PHE B N 1
ATOM 1682 C CA . PHE B 1 99 ? 53.218 -15.896 11.231 1.00 12.52 103 PHE B CA 1
ATOM 1683 C C . PHE B 1 99 ? 54.620 -16.329 10.831 1.00 12.84 103 PHE B C 1
ATOM 1684 O O . PHE B 1 99 ? 55.547 -16.204 11.598 1.00 13.26 103 PHE B O 1
ATOM 1692 N N . TYR B 1 100 ? 54.740 -16.804 9.597 1.00 13.49 104 TYR B N 1
ATOM 1693 C CA . TYR B 1 100 ? 55.992 -17.294 9.096 1.00 13.97 104 TYR B CA 1
ATOM 1694 C C . TYR B 1 100 ? 56.579 -16.387 8.021 1.00 15.66 104 TYR B C 1
ATOM 1695 O O . TYR B 1 100 ? 57.588 -16.706 7.456 1.00 16.76 104 TYR B O 1
ATOM 1704 N N . GLU B 1 101 ? 56.006 -15.202 7.866 1.00 17.00 105 GLU B N 1
ATOM 1705 C CA . GLU B 1 101 ? 56.607 -14.094 7.110 1.00 18.14 105 GLU B CA 1
ATOM 1706 C C . GLU B 1 101 ? 56.327 -12.819 7.893 1.00 17.86 105 GLU B C 1
ATOM 1707 O O . GLU B 1 101 ? 55.310 -12.748 8.573 1.00 16.03 105 GLU B O 1
ATOM 1713 N N . LYS B 1 102 ? 57.188 -11.809 7.750 1.00 17.84 106 LYS B N 1
ATOM 1714 C CA . LYS B 1 102 ? 57.074 -10.546 8.435 1.00 18.23 106 LYS B CA 1
ATOM 1715 C C . LYS B 1 102 ? 55.790 -9.842 7.968 1.00 17.38 106 LYS B C 1
ATOM 1716 O O . LYS B 1 102 ? 55.650 -9.552 6.774 1.00 17.82 106 LYS B O 1
ATOM 1722 N N . PRO B 1 103 ? 54.855 -9.543 8.864 1.00 17.31 107 PRO B N 1
ATOM 1723 C CA . PRO B 1 103 ? 53.703 -8.716 8.491 1.00 16.51 107 PRO B CA 1
ATOM 1724 C C . PRO B 1 103 ? 54.153 -7.336 8.029 1.00 17.95 107 PRO B C 1
ATOM 1725 O O . PRO B 1 103 ? 55.100 -6.849 8.708 1.00 20.15 107 PRO B O 1
#

Nearest PDB structures (foldseek):
  2j71-assembly1_A  TM=9.965E-01  e=1.336E-19  Thermotoga maritima
  3v6o-assembly2_B  TM=4.899E-01  e=8.229E-01  Homo sapiens
  7z3q-assembly2_B  TM=4.457E-01  e=8.688E-01  Homo sapiens
  7z3q-assembly1_D  TM=4.308E-01  e=2.068E+00  Homo sapiens
  8ave-assembly1_B  TM=5.518E-01  e=4.185E+00  Homo sapiens

B-factor: mean 19.76, std 8.33, range [6.59, 63.17]

CATH classification: 2.60.40.1110

Radius of gyration: 19.88 Å; Cα contacts (8 Å, |Δi|>4): 502; chains: 2; bounding box: 54×47×42 Å

Organism: Thermotoga maritima (strain ATCC 43589 / DSM 3109 / JCM 10099 / NBRC 100826 / MSB8) (NCBI:txid243274)

Secondary structure (DSSP, 8-state):
---EEEEEEEE-TT---TTEEEEEEEEESS----EEE---EEETTEEEEEEEESS--SEEEEEEEETTTTEEEEEEEEEEE-BTTEEEEEEETT--PPBSS--/--EEEEEEEE-TT---TTEEEEEEEEES-----EEE---EEETTEEEEEEEESS--SEEEEEEEETTTTEEEEEEEEEEE-BTTEEEEEEETT--PPBSS--

InterPro domains:
  IPR004193 Glycoside hydrolase, family 13, N-terminal [PF02922] (224-304)
  IPR005323 Pullulanase, carbohydrate-binding module 41 [PF03714] (22-117)
  IPR005323 Pullulanase, carbohydrate-binding module 41 [cd10315] (21-119)
  IPR006047 Glycosyl hydrolase family 13, catalytic domain [SM00642] (371-745)
  IPR011840 Pullulanase, type I [TIGR02104] (216-821)
  IPR013780 Glycosyl hydrolase, all-beta [G3DSA:2.60.40.1180] (755-842)
  IPR013783 Immunoglobulin-like fold [G3DSA:2.60.40.10] (214-322)
  IPR013784 Carbohydrate-binding-like fold [SSF49452] (20-119)
  IPR014756 Immunoglobulin E-set [SSF81296] (219-324)
  IPR017853 Glycoside hydrolase superfamily [SSF51445] (323-752)
  IPR049117 Pullulanase, all-beta domain [PF21653] (759-817)

Sequence (205 aa):
FTETTIVVHYHRYDGKYDGWNLWIWPVEPVSQEGKAYQFTGEEDDFGKVAVVKLPMMDLTKVGIIVRLNEWQAKDVAKDRFIEIKDGKAEVWILQGVEEEIFYEKPTETTIVVHYHRYYDGKYDGWNLWIWPVEPVSQEGKAYQFTGEDDFGKVAVVKLPMDLTKVGIIVRLNEWQAKDVAKDRFIEIKDGKAEVWILQGVEEIFYEKP

Solvent-accessible surface area: 11160 Å² total; per-residue (Å²): 223,103,99,0,23,0,34,0,12,0,12,30,31,87,45,147,29,140,22,26,3,0,48,1,40,6,34,76,92,91,81,103,144,8,146,40,50,109,36,95,31,133,59,105,1,10,66,20,0,60,1,120,5,115,54,61,2,71,67,0,0,0,10,0,17,41,57,136,100,133,44,96,10,27,71,117,76,14,92,0,133,10,167,121,8,152,17,76,0,26,1,3,33,31,2,93,96,18,32,116,138,85,31,147,80,0,32,0,33,0,13,0,15,23,40,62,52,148,29,138,32,29,4,0,45,1,34,5,28,85,91,73,87,98,154,11,133,39,40,110,39,97,28,127,65,107,1,10,50,20,0,68,1,133,4,110,52,100,4,85,76,0,0,0,10,0,4,42,67,130,101,129,42,93,12,27,81,108,74,13,85,0,109,13,162,146,18,142,12,78,0,23,0,3,25,30,2,93,97,19,32,97,143,105,30

Foldseek 3Di:
DFKAKEKEAEAEPVQDCPQKWKWKWADPPDTDGTDTFHFDQADPRHTITIDMDRGQGQKMKMWIAGHPRPDTQDPDIDMDGDDPRYAYWYYYGNDRDIGRDDD/DKAKEKEAEAEPVLDCPQKWKWKFADPPDTDGTDIFHFDQADPRHTITIDMDPDDGQKMKMWTAGHPRPDTQPPDIDMDGTDPRYAYWYYYRNDRDIGRDDD